Protein AF-0000000070185290 (afdb_homodimer)

Structure (mmCIF, N/CA/C/O backbone):
data_AF-0000000070185290-model_v1
#
loop_
_entity.id
_entity.type
_entity.pdbx_description
1 polymer 'Uncharacterized protein'
#
loop_
_atom_site.group_PDB
_atom_site.id
_atom_site.type_symbol
_atom_site.label_atom_id
_atom_site.label_alt_id
_atom_site.label_comp_id
_atom_site.label_asym_id
_atom_site.label_entity_id
_atom_site.label_seq_id
_atom_site.pdbx_PDB_ins_code
_atom_site.Cartn_x
_atom_site.Cartn_y
_atom_site.Cartn_z
_atom_site.occupancy
_atom_site.B_iso_or_equiv
_atom_site.auth_seq_id
_atom_site.auth_comp_id
_atom_site.auth_asym_id
_atom_site.auth_atom_id
_atom_site.pdbx_PDB_model_num
ATOM 1 N N . MET A 1 1 ? -1.482 -24.156 -25.609 1 97.25 1 MET A N 1
ATOM 2 C CA . MET A 1 1 ? -1.312 -25.547 -25.188 1 97.25 1 MET A CA 1
ATOM 3 C C . MET A 1 1 ? -2.662 -26.234 -25 1 97.25 1 MET A C 1
ATOM 5 O O . MET A 1 1 ? -3.611 -25.609 -24.516 1 97.25 1 MET A O 1
ATOM 9 N N . ASP A 1 2 ? -2.738 -27.453 -25.422 1 97.94 2 ASP A N 1
ATOM 10 C CA . ASP A 1 2 ? -3.943 -28.219 -25.125 1 97.94 2 ASP A CA 1
ATOM 11 C C . ASP A 1 2 ? -3.832 -28.891 -23.75 1 97.94 2 ASP A C 1
ATOM 13 O O . ASP A 1 2 ? -2.826 -28.75 -23.062 1 97.94 2 ASP A O 1
ATOM 17 N N . ALA A 1 3 ? -4.859 -29.562 -23.344 1 98.5 3 ALA A N 1
ATOM 18 C CA . ALA A 1 3 ? -4.945 -30.156 -22 1 98.5 3 ALA A CA 1
ATOM 19 C C . ALA A 1 3 ? -3.801 -31.125 -21.75 1 98.5 3 ALA A C 1
ATOM 21 O O . ALA A 1 3 ? -3.229 -31.156 -20.656 1 98.5 3 ALA A O 1
ATOM 22 N N . ASP A 1 4 ? -3.486 -31.938 -22.75 1 98.5 4 ASP A N 1
ATOM 23 C CA . ASP A 1 4 ? -2.412 -32.906 -22.609 1 98.5 4 ASP A CA 1
ATOM 24 C C . ASP A 1 4 ? -1.061 -32.219 -22.438 1 98.5 4 ASP A C 1
ATOM 26 O O . ASP A 1 4 ? -0.227 -32.656 -21.641 1 98.5 4 ASP A O 1
ATOM 30 N N . GLU A 1 5 ? -0.801 -31.188 -23.172 1 98.62 5 GLU A N 1
ATOM 31 C CA . GLU A 1 5 ? 0.438 -30.422 -23.062 1 98.62 5 GLU A CA 1
ATOM 32 C C . GLU A 1 5 ? 0.56 -29.766 -21.688 1 98.62 5 GLU A C 1
ATOM 34 O O . GLU A 1 5 ? 1.642 -29.75 -21.094 1 98.62 5 GLU A O 1
ATOM 39 N N . ILE A 1 6 ? -0.546 -29.188 -21.156 1 98.81 6 ILE A N 1
ATOM 40 C CA . ILE A 1 6 ? -0.556 -28.578 -19.828 1 98.81 6 ILE A CA 1
ATOM 41 C C . ILE A 1 6 ? -0.168 -29.625 -18.781 1 98.81 6 ILE A C 1
ATOM 43 O O . ILE A 1 6 ? 0.665 -29.375 -17.922 1 98.81 6 ILE A O 1
ATOM 47 N N . ARG A 1 7 ? -0.753 -30.812 -18.938 1 98.62 7 ARG A N 1
ATOM 48 C CA . ARG A 1 7 ? -0.446 -31.875 -17.984 1 98.62 7 ARG A CA 1
ATOM 49 C C . ARG A 1 7 ? 1.024 -32.281 -18.062 1 98.62 7 ARG A C 1
ATOM 51 O O . ARG A 1 7 ? 1.677 -32.469 -17.047 1 98.62 7 ARG A O 1
ATOM 58 N N . ASP A 1 8 ? 1.506 -32.406 -19.297 1 98.62 8 ASP A N 1
ATOM 59 C CA . ASP A 1 8 ? 2.889 -32.812 -19.5 1 98.62 8 ASP A CA 1
ATOM 60 C C . ASP A 1 8 ? 3.863 -31.812 -18.891 1 98.62 8 ASP A C 1
ATOM 62 O O . ASP A 1 8 ? 4.773 -32.188 -18.141 1 98.62 8 ASP A O 1
ATOM 66 N N . TRP A 1 9 ? 3.709 -30.562 -19.156 1 98.38 9 TRP A N 1
ATOM 67 C CA . TRP A 1 9 ? 4.609 -29.531 -18.672 1 98.38 9 TRP A CA 1
ATOM 68 C C . TRP A 1 9 ? 4.465 -29.344 -17.172 1 98.38 9 TRP A C 1
ATOM 70 O O . TRP A 1 9 ? 5.453 -29.094 -16.469 1 98.38 9 TRP A O 1
ATOM 80 N N . ARG A 1 10 ? 3.236 -29.406 -16.656 1 98.38 10 ARG A N 1
ATOM 81 C CA . ARG A 1 10 ? 3.033 -29.375 -15.219 1 98.38 10 ARG A CA 1
ATOM 82 C C . ARG A 1 10 ? 3.758 -30.531 -14.531 1 98.38 10 ARG A C 1
ATOM 84 O O . ARG A 1 10 ? 4.379 -30.344 -13.484 1 98.38 10 ARG A O 1
ATOM 91 N N . ASP A 1 11 ? 3.66 -31.734 -15.125 1 98.19 11 ASP A N 1
ATOM 92 C CA . ASP A 1 11 ? 4.355 -32.906 -14.57 1 98.19 11 ASP A CA 1
ATOM 93 C C . ASP A 1 11 ? 5.863 -32.656 -14.555 1 98.19 11 ASP A C 1
ATOM 95 O O . ASP A 1 11 ? 6.543 -33.062 -13.602 1 98.19 11 ASP A O 1
ATOM 99 N N . ARG A 1 12 ? 6.379 -32.094 -15.578 1 96.94 12 ARG A N 1
ATOM 100 C CA . ARG A 1 12 ? 7.801 -31.781 -15.641 1 96.94 12 ARG A CA 1
ATOM 101 C C . ARG A 1 12 ? 8.18 -30.766 -14.578 1 96.94 12 ARG A C 1
ATOM 103 O O . ARG A 1 12 ? 9.266 -30.828 -14 1 96.94 12 ARG A O 1
ATOM 110 N N . TYR A 1 13 ? 7.363 -29.797 -14.344 1 97.19 13 TYR A N 1
ATOM 111 C CA . TYR A 1 13 ? 7.57 -28.844 -13.258 1 97.19 13 TYR A CA 1
ATOM 112 C C . TYR A 1 13 ? 7.664 -29.578 -11.922 1 97.19 13 TYR A C 1
ATOM 114 O O . TYR A 1 13 ? 8.57 -29.312 -11.125 1 97.19 13 TYR A O 1
ATOM 122 N N . ASP A 1 14 ? 6.684 -30.422 -11.656 1 96.25 14 ASP A N 1
ATOM 123 C CA . ASP A 1 14 ? 6.57 -31.094 -10.367 1 96.25 14 ASP A CA 1
ATOM 124 C C . ASP A 1 14 ? 7.75 -32.031 -10.133 1 96.25 14 ASP A C 1
ATOM 126 O O . ASP A 1 14 ? 8.102 -32.312 -8.984 1 96.25 14 ASP A O 1
ATOM 130 N N . GLU A 1 15 ? 8.352 -32.531 -11.188 1 95.12 15 GLU A N 1
ATOM 131 C CA . GLU A 1 15 ? 9.508 -33.438 -11.102 1 95.12 15 GLU A CA 1
ATOM 132 C C . GLU A 1 15 ? 10.703 -32.719 -10.461 1 95.12 15 GLU A C 1
ATOM 134 O O . GLU A 1 15 ? 11.5 -33.375 -9.773 1 95.12 15 GLU A O 1
ATOM 139 N N . VAL A 1 16 ? 10.867 -31.469 -10.68 1 93.5 16 VAL A N 1
ATOM 140 C CA . VAL A 1 16 ? 12.039 -30.766 -10.188 1 93.5 16 VAL A CA 1
ATOM 141 C C . VAL A 1 16 ? 11.648 -29.844 -9.031 1 93.5 16 VAL A C 1
ATOM 143 O O . VAL A 1 16 ? 12.477 -29.094 -8.516 1 93.5 16 VAL A O 1
ATOM 146 N N . TYR A 1 17 ? 10.367 -29.812 -8.672 1 95.56 17 TYR A N 1
ATOM 147 C CA . TYR A 1 17 ? 9.828 -28.984 -7.602 1 95.56 17 TYR A CA 1
ATOM 148 C C . TYR A 1 17 ? 10.289 -29.484 -6.238 1 95.56 17 TYR A C 1
ATOM 150 O O . TYR A 1 17 ? 9.867 -30.547 -5.781 1 95.56 17 TYR A O 1
ATOM 158 N N . ASP A 1 18 ? 11.117 -28.688 -5.543 1 94.19 18 ASP A N 1
ATOM 159 C CA . ASP A 1 18 ? 11.711 -29.031 -4.254 1 94.19 18 ASP A CA 1
ATOM 160 C C . ASP A 1 18 ? 10.633 -29.453 -3.254 1 94.19 18 ASP A C 1
ATOM 162 O O . ASP A 1 18 ? 9.617 -28.766 -3.105 1 94.19 18 ASP A O 1
ATOM 166 N N . ASP A 1 19 ? 10.852 -30.547 -2.531 1 95.75 19 ASP A N 1
ATOM 167 C CA . ASP A 1 19 ? 9.859 -31.125 -1.628 1 95.75 19 ASP A CA 1
ATOM 168 C C . ASP A 1 19 ? 9.492 -30.141 -0.515 1 95.75 19 ASP A C 1
ATOM 170 O O . ASP A 1 19 ? 8.328 -30.062 -0.111 1 95.75 19 ASP A O 1
ATOM 174 N N . GLU A 1 20 ? 10.484 -29.469 -0.002 1 96.44 20 GLU A N 1
ATOM 175 C CA . GLU A 1 20 ? 10.227 -28.516 1.079 1 96.44 20 GLU A CA 1
ATOM 176 C C . GLU A 1 20 ? 9.367 -27.344 0.6 1 96.44 20 GLU A C 1
ATOM 178 O O . GLU A 1 20 ? 8.492 -26.875 1.328 1 96.44 20 GLU A O 1
ATOM 183 N N . LEU A 1 21 ? 9.625 -26.906 -0.593 1 97.5 21 LEU A N 1
ATOM 184 C CA . LEU A 1 21 ? 8.852 -25.797 -1.163 1 97.5 21 LEU A CA 1
ATOM 185 C C . LEU A 1 21 ? 7.418 -26.234 -1.443 1 97.5 21 LEU A C 1
ATOM 187 O O . LEU A 1 21 ? 6.48 -25.469 -1.224 1 97.5 21 LEU A O 1
ATOM 191 N N . GLN A 1 22 ? 7.254 -27.438 -1.933 1 97.44 22 GLN A N 1
ATOM 192 C CA . GLN A 1 22 ? 5.918 -27.984 -2.162 1 97.44 22 GLN A CA 1
ATOM 193 C C . GLN A 1 22 ? 5.125 -28.062 -0.861 1 97.44 22 GLN A C 1
ATOM 195 O O . GLN A 1 22 ? 3.928 -27.781 -0.835 1 97.44 22 GLN A O 1
ATOM 200 N N . ALA A 1 23 ? 5.82 -28.484 0.178 1 98.19 23 ALA A N 1
ATOM 201 C CA . ALA A 1 23 ? 5.176 -28.578 1.485 1 98.19 23 ALA A CA 1
ATOM 202 C C . ALA A 1 23 ? 4.727 -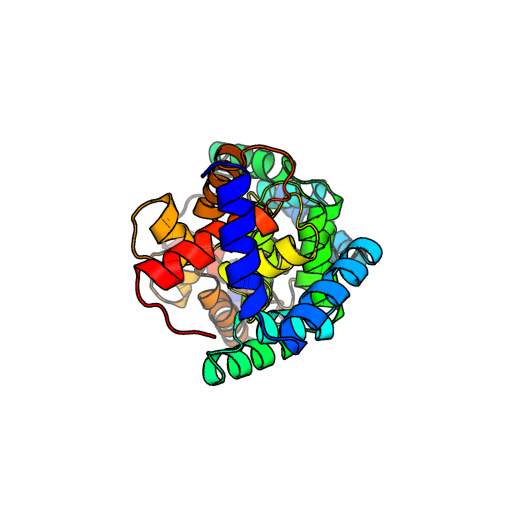27.219 1.985 1 98.19 23 ALA A C 1
ATOM 204 O O . ALA A 1 23 ? 3.654 -27.078 2.578 1 98.19 23 ALA A O 1
ATOM 205 N N . ILE A 1 24 ? 5.574 -26.188 1.783 1 98.62 24 ILE A N 1
ATOM 206 C CA . ILE A 1 24 ? 5.223 -24.828 2.168 1 98.62 24 ILE A CA 1
ATOM 207 C C . ILE A 1 24 ? 3.969 -24.391 1.414 1 98.62 24 ILE A C 1
ATOM 209 O O . ILE A 1 24 ? 3.025 -23.875 2.016 1 98.62 24 ILE A O 1
ATOM 213 N N . GLU A 1 25 ? 3.945 -24.562 0.115 1 98.5 25 GLU A N 1
ATOM 214 C CA . GLU A 1 25 ? 2.809 -24.172 -0.713 1 98.5 25 GLU A CA 1
ATOM 215 C C . GLU A 1 25 ? 1.524 -24.844 -0.237 1 98.5 25 GLU A C 1
ATOM 217 O O . GLU A 1 25 ? 0.49 -24.188 -0.093 1 98.5 25 GLU A O 1
ATOM 222 N N . ALA A 1 26 ? 1.593 -26.188 0.003 1 98.12 26 ALA A N 1
ATOM 223 C CA . ALA A 1 26 ? 0.416 -26.938 0.421 1 98.12 26 ALA A CA 1
ATOM 224 C C . ALA A 1 26 ? -0.088 -26.469 1.78 1 98.12 26 ALA A C 1
ATOM 226 O O . ALA A 1 26 ? -1.289 -26.25 1.965 1 98.12 26 ALA A O 1
ATOM 227 N N . ARG A 1 27 ? 0.79 -26.297 2.701 1 98.69 27 ARG A N 1
ATOM 228 C CA . ARG A 1 27 ? 0.426 -25.875 4.051 1 98.69 27 ARG A CA 1
ATOM 229 C C . ARG A 1 27 ? -0.191 -24.484 4.047 1 98.69 27 ARG A C 1
ATOM 231 O O . ARG A 1 27 ? -1.224 -24.266 4.68 1 98.69 27 ARG A O 1
ATOM 238 N N . LEU A 1 28 ? 0.427 -23.578 3.344 1 98.75 28 LEU A N 1
ATOM 239 C CA . LEU A 1 28 ? -0.038 -22.188 3.357 1 98.75 28 LEU A CA 1
ATOM 240 C C . LEU A 1 28 ? -1.362 -22.047 2.613 1 98.75 28 LEU A C 1
ATOM 242 O O . LEU A 1 28 ? -2.205 -21.234 2.98 1 98.75 28 LEU A O 1
ATOM 246 N N . HIS A 1 29 ? -1.539 -22.859 1.582 1 98.62 29 HIS A N 1
ATOM 247 C CA . HIS A 1 29 ? -2.848 -22.844 0.936 1 98.62 29 HIS A CA 1
ATOM 248 C C . HIS A 1 29 ? -3.951 -23.219 1.921 1 98.62 29 HIS A C 1
ATOM 250 O O . HIS A 1 29 ? -4.977 -22.531 1.991 1 98.62 29 HIS A O 1
ATOM 256 N N . GLU A 1 30 ? -3.73 -24.297 2.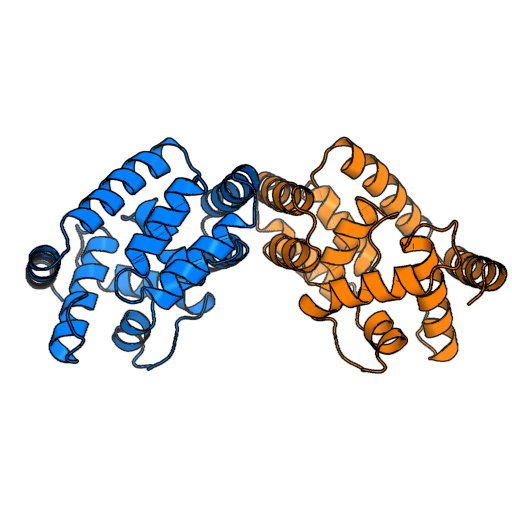629 1 98.56 30 GLU A N 1
ATOM 257 C CA . GLU A 1 30 ? -4.715 -24.734 3.611 1 98.56 30 GLU A CA 1
ATOM 258 C C . GLU A 1 30 ? -4.934 -23.688 4.691 1 98.56 30 GLU A C 1
ATOM 260 O O . GLU A 1 30 ? -6.074 -23.344 5.012 1 98.56 30 GLU A O 1
ATOM 265 N N . ASP A 1 31 ? -3.863 -23.141 5.262 1 98.62 31 ASP A N 1
ATOM 266 C CA . ASP A 1 31 ? -3.93 -22.172 6.352 1 98.62 31 ASP A CA 1
ATOM 267 C C . ASP A 1 31 ? -4.652 -20.906 5.914 1 98.62 31 ASP A C 1
ATOM 269 O O . ASP A 1 31 ? -5.531 -20.406 6.621 1 98.62 31 ASP A O 1
ATOM 273 N N . LEU A 1 32 ? -4.285 -20.375 4.77 1 98.62 32 LEU A N 1
ATOM 274 C CA . LEU A 1 32 ? -4.789 -19.078 4.332 1 98.62 32 LEU A CA 1
ATOM 275 C C . LEU A 1 32 ? -6.27 -19.172 3.973 1 98.62 32 LEU A C 1
ATOM 277 O O . LEU A 1 32 ? -7.023 -18.219 4.191 1 98.62 32 LEU A O 1
ATOM 281 N N . THR A 1 33 ? -6.613 -20.281 3.355 1 96.75 33 THR A N 1
ATOM 282 C CA . THR A 1 33 ? -8.016 -20.469 3.021 1 96.75 33 THR A CA 1
ATOM 283 C C . THR A 1 33 ? -8.875 -20.5 4.285 1 96.75 33 THR A C 1
ATOM 285 O O . THR A 1 33 ? -10 -20 4.293 1 96.75 33 THR A O 1
ATOM 288 N N . ASP A 1 34 ? -8.344 -21.031 5.309 1 97.69 34 ASP A N 1
ATOM 289 C CA . ASP A 1 34 ? -9.055 -21.141 6.574 1 97.69 34 ASP A CA 1
ATOM 290 C C . ASP A 1 34 ? -9.016 -19.828 7.344 1 97.69 34 ASP A C 1
ATOM 292 O O . ASP A 1 34 ? -10.039 -19.375 7.875 1 97.69 34 ASP A O 1
ATOM 296 N N . GLN A 1 35 ? -7.855 -19.172 7.445 1 98.06 35 GLN A N 1
ATOM 297 C CA . GLN A 1 35 ? -7.613 -18 8.297 1 98.06 35 GLN A CA 1
ATOM 298 C C . GLN A 1 35 ? -8.18 -16.734 7.668 1 98.06 35 GLN A C 1
ATOM 300 O O . GLN A 1 35 ? -8.586 -15.812 8.375 1 98.06 35 GLN A O 1
ATOM 305 N N . GLN A 1 36 ? -8.047 -16.656 6.359 1 98.19 36 GLN A N 1
ATOM 306 C CA . GLN A 1 36 ? -8.453 -15.492 5.566 1 98.19 36 GLN A CA 1
ATOM 307 C C . GLN A 1 36 ? -7.555 -14.289 5.848 1 98.19 36 GLN A C 1
ATOM 309 O O . GLN A 1 36 ? -8.008 -13.148 5.793 1 98.19 36 GLN A O 1
ATOM 314 N N . TYR A 1 37 ? -6.414 -14.516 6.289 1 98.81 37 TYR A N 1
ATOM 315 C CA . TYR A 1 37 ? -5.273 -13.617 6.418 1 98.81 37 TYR A CA 1
ATOM 316 C C . TYR A 1 37 ? -3.967 -14.406 6.465 1 98.81 37 TYR A C 1
ATOM 318 O O . TYR A 1 37 ? -3.977 -15.641 6.512 1 98.81 37 TYR A O 1
ATOM 326 N N . ILE A 1 38 ? -2.844 -13.719 6.395 1 98.94 38 ILE A N 1
ATOM 327 C CA . ILE A 1 38 ? -1.546 -14.367 6.531 1 98.94 38 ILE A CA 1
ATOM 328 C C . ILE A 1 38 ? -0.816 -13.812 7.754 1 98.94 38 ILE A C 1
ATOM 330 O O . ILE A 1 38 ? -0.873 -12.609 8.023 1 98.94 38 ILE A O 1
ATOM 334 N N . THR A 1 39 ? -0.138 -14.625 8.523 1 98.94 39 THR A N 1
ATOM 335 C CA . THR A 1 39 ? 0.672 -14.172 9.648 1 98.94 39 THR A CA 1
ATOM 336 C C . THR A 1 39 ? 2.072 -13.781 9.188 1 98.94 39 THR A C 1
ATOM 338 O O . THR A 1 39 ? 2.482 -14.117 8.07 1 98.94 39 THR A O 1
ATOM 341 N N . ARG A 1 40 ? 2.748 -13.109 10.039 1 98.88 40 ARG A N 1
ATOM 342 C CA . ARG A 1 40 ? 4.105 -12.68 9.711 1 98.88 40 ARG A CA 1
ATOM 343 C C . ARG A 1 40 ? 5.016 -13.875 9.477 1 98.88 40 ARG A C 1
ATOM 345 O O . ARG A 1 40 ? 5.805 -13.883 8.523 1 98.88 40 ARG A O 1
ATOM 352 N N . ASP A 1 41 ? 4.941 -14.945 10.312 1 98.88 41 ASP A N 1
ATOM 353 C CA . ASP A 1 41 ? 5.746 -16.156 10.141 1 98.88 41 ASP A CA 1
ATOM 354 C C . ASP A 1 41 ? 5.43 -16.844 8.82 1 98.88 41 ASP A C 1
ATOM 356 O O . ASP A 1 41 ? 6.336 -17.312 8.125 1 98.88 41 ASP A O 1
ATOM 360 N N . GLN A 1 42 ? 4.184 -16.938 8.539 1 98.94 42 GLN A N 1
ATOM 361 C CA . GLN A 1 42 ? 3.76 -17.531 7.277 1 98.94 42 GLN A CA 1
ATOM 362 C C . GLN A 1 42 ? 4.262 -16.719 6.09 1 98.94 42 GLN A C 1
ATOM 364 O O . GLN A 1 42 ? 4.641 -17.281 5.062 1 98.94 42 GLN A O 1
ATOM 369 N N . LEU A 1 43 ? 4.215 -15.391 6.211 1 98.94 43 LEU A N 1
ATOM 370 C CA . LEU A 1 43 ? 4.719 -14.508 5.16 1 98.94 43 LEU A CA 1
ATOM 371 C C . LEU A 1 43 ? 6.211 -14.727 4.941 1 98.94 43 LEU A C 1
ATOM 373 O O . LEU A 1 43 ? 6.691 -14.672 3.805 1 98.94 43 LEU A O 1
ATOM 377 N N . GLU A 1 44 ? 6.965 -14.906 5.992 1 98.94 44 GLU A N 1
ATOM 378 C CA . GLU A 1 44 ? 8.383 -15.242 5.859 1 98.94 44 GLU A CA 1
ATOM 379 C C . GLU A 1 44 ? 8.57 -16.516 5.051 1 98.94 44 GLU A C 1
ATOM 381 O O . GLU A 1 44 ? 9.508 -16.625 4.254 1 98.94 44 GLU A O 1
ATOM 386 N N . ASP A 1 45 ? 7.691 -17.5 5.277 1 98.88 45 ASP A N 1
ATOM 387 C CA . ASP A 1 45 ? 7.742 -18.734 4.492 1 98.88 45 ASP A CA 1
ATOM 388 C C . ASP A 1 45 ? 7.488 -18.453 3.014 1 98.88 45 ASP A C 1
ATOM 390 O O . ASP A 1 45 ? 8.086 -19.094 2.146 1 98.88 45 ASP A O 1
ATOM 394 N N . VAL A 1 46 ? 6.559 -17.531 2.719 1 98.94 46 VAL A N 1
ATOM 395 C CA . VAL A 1 46 ? 6.305 -17.141 1.339 1 98.94 46 VAL A CA 1
ATOM 396 C C . VAL A 1 46 ? 7.582 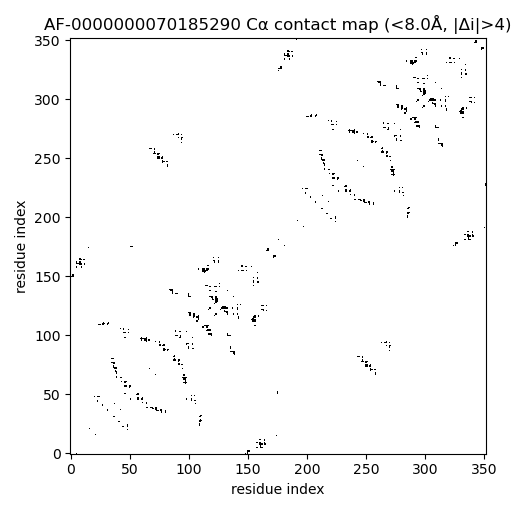-16.562 0.723 1 98.94 46 VAL A C 1
ATOM 398 O O . VAL A 1 46 ? 7.934 -16.891 -0.412 1 98.94 46 VAL A O 1
ATOM 401 N N . VAL A 1 47 ? 8.242 -15.664 1.466 1 98.94 47 VAL A N 1
ATOM 402 C CA . VAL A 1 47 ? 9.469 -15.039 0.983 1 98.94 47 VAL A CA 1
ATOM 403 C C . VAL A 1 47 ? 10.531 -16.109 0.753 1 98.94 47 VAL A C 1
ATOM 405 O O . VAL A 1 47 ? 11.227 -16.094 -0.268 1 98.94 47 VAL A O 1
ATOM 408 N N . ARG A 1 48 ? 10.656 -17.094 1.671 1 98.38 48 ARG A N 1
ATOM 409 C CA . ARG A 1 48 ? 11.602 -18.188 1.514 1 98.38 48 ARG A CA 1
ATOM 410 C C . ARG A 1 48 ? 11.281 -19.016 0.268 1 98.38 48 ARG A C 1
ATOM 412 O O . ARG A 1 48 ? 12.188 -19.391 -0.48 1 98.38 48 ARG A O 1
ATOM 419 N N . TRP A 1 49 ? 10.062 -19.266 0.1 1 98.5 49 TRP A N 1
ATOM 420 C CA . TRP A 1 49 ? 9.594 -20.047 -1.048 1 98.5 49 TRP A CA 1
ATOM 421 C C . TRP A 1 49 ? 9.93 -19.328 -2.354 1 98.5 49 TRP A C 1
ATOM 423 O O . TRP A 1 49 ? 10.531 -19.922 -3.254 1 98.5 49 TRP A O 1
ATOM 433 N N . LYS A 1 50 ? 9.609 -17.984 -2.469 1 98.19 50 LYS A N 1
ATOM 434 C CA . LYS A 1 50 ? 9.719 -17.234 -3.719 1 98.19 50 LYS A CA 1
ATOM 435 C C . LYS A 1 50 ? 11.18 -16.922 -4.043 1 98.19 50 LYS A C 1
ATOM 437 O O . LYS A 1 50 ? 11.57 -16.906 -5.211 1 98.19 50 LYS A O 1
ATOM 442 N N . LEU A 1 51 ? 11.945 -16.719 -2.967 1 97.31 51 LEU A N 1
ATOM 443 C CA . LEU A 1 51 ? 13.312 -16.25 -3.172 1 97.31 51 LEU A CA 1
ATOM 444 C C . LEU A 1 51 ? 14.32 -17.344 -2.793 1 97.31 51 LEU A C 1
ATOM 446 O O . LEU A 1 51 ? 15.414 -17.031 -2.324 1 97.31 51 LEU A O 1
ATOM 450 N N . ASN A 1 52 ? 13.938 -18.547 -2.896 1 95.19 52 ASN A N 1
ATOM 451 C CA . ASN A 1 52 ? 14.75 -19.703 -2.527 1 95.19 52 ASN A CA 1
ATOM 452 C C . ASN A 1 52 ? 16.125 -19.656 -3.197 1 95.19 52 ASN A C 1
ATOM 454 O O . ASN A 1 52 ? 17.141 -19.984 -2.57 1 95.19 52 ASN A O 1
ATOM 458 N N . GLY A 1 53 ? 16.219 -19.266 -4.453 1 93.12 53 GLY A N 1
ATOM 459 C CA . GLY A 1 53 ? 17.469 -19.25 -5.211 1 93.12 53 GLY A CA 1
ATOM 460 C C . GLY A 1 53 ? 18.25 -17.969 -5.039 1 93.12 53 GLY A C 1
ATOM 461 O O . GLY A 1 53 ? 19.281 -17.766 -5.707 1 93.12 53 GLY A O 1
ATOM 462 N N . MET A 1 54 ? 17.75 -17.016 -4.25 1 94.81 54 MET A N 1
ATOM 463 C CA . MET A 1 54 ? 18.391 -15.727 -4.023 1 94.81 54 MET A CA 1
ATOM 464 C C . MET A 1 54 ? 18.562 -15.453 -2.533 1 94.81 54 MET A C 1
ATOM 466 O O . MET A 1 54 ? 17.938 -14.523 -1.994 1 94.81 54 MET A O 1
ATOM 470 N N . PRO A 1 55 ? 19.516 -16.188 -1.906 1 96.19 55 PRO A N 1
ATOM 471 C CA . PRO A 1 55 ? 19.609 -16.141 -0.445 1 96.19 55 PRO A CA 1
ATOM 472 C C . PRO A 1 55 ? 19.859 -14.742 0.096 1 96.19 55 PRO A C 1
ATOM 474 O O . PRO A 1 55 ? 19.359 -14.391 1.165 1 96.19 55 PRO A O 1
ATOM 477 N N . GLY A 1 56 ? 20.719 -13.945 -0.578 1 97.94 56 GLY A N 1
ATOM 478 C CA . GLY A 1 56 ? 20.953 -12.586 -0.121 1 97.94 56 GLY A CA 1
ATOM 479 C C . GLY A 1 56 ? 19.703 -11.742 -0.083 1 97.94 56 GLY A C 1
ATOM 480 O O . GLY A 1 56 ? 19.391 -11.109 0.932 1 97.94 56 GLY A O 1
ATOM 481 N N . ARG A 1 57 ? 18.953 -11.781 -1.152 1 97.75 57 ARG A N 1
ATOM 482 C CA . ARG A 1 57 ? 17.703 -11.039 -1.238 1 97.75 57 ARG A CA 1
ATOM 483 C C . ARG A 1 57 ? 16.672 -11.602 -0.273 1 97.75 57 ARG A C 1
ATOM 485 O O . ARG A 1 57 ? 15.883 -10.852 0.311 1 97.75 57 ARG A O 1
ATOM 492 N N . ARG A 1 58 ? 16.641 -12.875 -0.163 1 98.38 58 ARG A N 1
ATOM 493 C CA . ARG A 1 58 ? 15.719 -13.547 0.739 1 98.38 58 ARG A CA 1
ATOM 494 C C . ARG A 1 58 ? 15.898 -13.062 2.174 1 98.38 58 ARG A C 1
ATOM 496 O O . ARG A 1 58 ? 14.93 -12.68 2.83 1 98.38 58 ARG A O 1
ATOM 503 N N . GLU A 1 59 ? 17.141 -13.047 2.611 1 98.62 59 GLU A N 1
ATOM 504 C CA . GLU A 1 59 ? 17.438 -12.625 3.979 1 98.62 59 GLU A CA 1
ATOM 505 C C . GLU A 1 59 ? 17.047 -11.164 4.203 1 98.62 59 GLU A C 1
ATOM 507 O O . GLU A 1 59 ? 16.469 -10.82 5.23 1 98.62 59 GLU A O 1
ATOM 512 N N . ARG A 1 60 ? 17.391 -10.375 3.264 1 98.81 60 ARG A N 1
ATOM 513 C CA . ARG A 1 60 ? 17.062 -8.961 3.357 1 98.81 60 ARG A CA 1
ATOM 514 C C . ARG A 1 60 ? 15.562 -8.742 3.434 1 98.81 60 ARG A C 1
ATOM 516 O O . ARG A 1 60 ? 15.078 -7.969 4.262 1 98.81 60 ARG A O 1
ATOM 523 N N . ASN A 1 61 ? 14.82 -9.422 2.576 1 98.88 61 ASN A N 1
ATOM 524 C CA . ASN A 1 61 ? 13.367 -9.266 2.545 1 98.88 61 ASN A CA 1
ATOM 525 C C . ASN A 1 61 ? 12.727 -9.781 3.826 1 98.88 61 ASN A C 1
ATOM 527 O O . ASN A 1 61 ? 11.766 -9.188 4.328 1 98.88 61 ASN A O 1
ATOM 531 N N . ILE A 1 62 ? 13.219 -10.883 4.324 1 98.88 62 ILE A N 1
ATOM 532 C CA . ILE A 1 62 ? 12.703 -11.43 5.578 1 98.88 62 ILE A CA 1
ATOM 533 C C . ILE A 1 62 ? 12.938 -10.43 6.707 1 98.88 62 ILE A C 1
ATOM 535 O O . ILE A 1 62 ? 12.047 -10.18 7.523 1 98.88 62 ILE A O 1
ATOM 539 N N . LYS A 1 63 ? 14.117 -9.836 6.746 1 98.81 63 LYS A N 1
ATOM 540 C CA . LYS A 1 63 ? 14.422 -8.836 7.762 1 98.81 63 LYS A CA 1
ATOM 541 C C . LYS A 1 63 ? 13.469 -7.648 7.664 1 98.81 63 LYS A C 1
ATOM 543 O O . LYS A 1 63 ? 13.062 -7.082 8.68 1 98.81 63 LYS A O 1
ATOM 548 N N . GLN A 1 64 ? 13.156 -7.262 6.477 1 98.81 64 GLN A N 1
ATOM 549 C CA . GLN A 1 64 ? 12.211 -6.164 6.273 1 98.81 64 GLN A CA 1
ATOM 550 C C . GLN A 1 64 ? 10.82 -6.527 6.785 1 98.81 64 GLN A C 1
ATOM 552 O O . GLN A 1 64 ? 10.164 -5.715 7.434 1 98.81 64 GLN A O 1
ATOM 557 N N . VAL A 1 65 ? 10.352 -7.738 6.484 1 98.88 65 VAL A N 1
ATOM 558 C CA . VAL A 1 65 ? 9.062 -8.203 6.977 1 98.88 65 VAL A CA 1
ATOM 559 C C . VAL A 1 65 ? 9.031 -8.141 8.5 1 98.88 65 VAL A C 1
ATOM 561 O O . VAL A 1 65 ? 8.008 -7.789 9.094 1 98.88 65 VAL A O 1
ATOM 564 N N . GLN A 1 66 ? 10.141 -8.406 9.078 1 98.75 66 GLN A N 1
ATOM 565 C CA . GLN A 1 66 ? 10.234 -8.516 10.531 1 98.75 66 GLN A CA 1
ATOM 566 C C . GLN A 1 66 ? 10.188 -7.137 11.188 1 98.75 66 GLN A C 1
ATOM 568 O O . GLN A 1 66 ? 10.031 -7.031 12.406 1 98.75 66 GLN A O 1
ATOM 573 N N . THR A 1 67 ? 10.258 -6.07 10.453 1 98.62 67 THR A N 1
ATOM 574 C CA . THR A 1 67 ? 10.266 -4.723 11.016 1 98.62 67 THR A CA 1
ATOM 575 C C . THR A 1 67 ? 8.852 -4.301 11.422 1 98.62 67 THR A C 1
ATOM 577 O O . THR A 1 67 ? 8.672 -3.295 12.109 1 98.62 67 THR A O 1
ATOM 580 N N . VAL A 1 68 ? 7.793 -5.031 11.039 1 98.81 68 VAL A N 1
ATOM 581 C CA . VAL A 1 68 ? 6.422 -4.668 11.383 1 98.81 68 VAL A CA 1
ATOM 582 C C . VAL A 1 68 ? 5.805 -5.75 12.266 1 98.81 68 VAL A C 1
ATOM 584 O O . VAL A 1 68 ? 6.211 -6.91 12.211 1 98.81 68 VAL A O 1
ATOM 587 N N . PRO A 1 69 ? 4.879 -5.367 13.133 1 98.81 69 PRO A N 1
ATOM 588 C CA . PRO A 1 69 ? 4.25 -6.371 13.992 1 98.81 69 PRO A CA 1
ATOM 589 C C . PRO A 1 69 ? 3.379 -7.352 13.211 1 98.81 69 PRO A C 1
ATOM 591 O O . PRO A 1 69 ? 2.928 -7.039 12.109 1 98.81 69 PRO A O 1
ATOM 594 N N . ASP A 1 70 ? 3.152 -8.539 13.781 1 98.94 70 ASP A N 1
ATOM 595 C CA . ASP A 1 70 ? 2.299 -9.555 13.18 1 98.94 70 ASP A CA 1
ATOM 596 C C . ASP A 1 70 ? 0.922 -8.992 12.836 1 98.94 70 ASP A C 1
ATOM 598 O O . ASP A 1 70 ? 0.36 -9.305 11.781 1 98.94 70 ASP A O 1
ATOM 602 N N . GLU A 1 71 ? 0.397 -8.156 13.727 1 98.94 71 GLU A N 1
ATOM 603 C CA . GLU A 1 71 ? -0.94 -7.602 13.539 1 98.94 71 GLU A CA 1
ATOM 604 C C . GLU A 1 71 ? -1.006 -6.734 12.281 1 98.94 71 GLU A C 1
ATOM 606 O O . GLU A 1 71 ? -2.023 -6.719 11.586 1 98.94 71 GLU A O 1
ATOM 611 N N . PHE A 1 72 ? 0.065 -6.012 11.984 1 98.94 72 PHE A N 1
ATOM 612 C CA . PHE A 1 72 ? 0.135 -5.215 10.766 1 98.94 72 PHE A CA 1
ATOM 613 C C . PHE A 1 72 ? -0.009 -6.094 9.531 1 98.94 72 PHE A C 1
ATOM 615 O O . PHE A 1 72 ? -0.794 -5.789 8.633 1 98.94 72 PHE A O 1
ATOM 622 N N . VAL A 1 73 ? 0.711 -7.223 9.492 1 99 73 VAL A N 1
ATOM 623 C CA . VAL A 1 73 ? 0.702 -8.148 8.367 1 99 73 VAL A CA 1
ATOM 624 C C . VAL A 1 73 ? -0.693 -8.75 8.203 1 99 73 VAL A C 1
ATOM 626 O O . VAL A 1 73 ? -1.216 -8.828 7.086 1 99 73 VAL A O 1
ATOM 629 N N . ARG A 1 74 ? -1.297 -9.094 9.305 1 98.94 74 ARG A N 1
ATOM 630 C CA . ARG A 1 74 ? -2.623 -9.703 9.273 1 98.94 74 ARG A CA 1
ATOM 631 C C . ARG A 1 74 ? -3.66 -8.727 8.727 1 98.94 74 ARG A C 1
ATOM 633 O O . ARG A 1 74 ? -4.461 -9.086 7.863 1 98.94 74 ARG A O 1
ATOM 640 N N . LEU A 1 75 ? -3.627 -7.496 9.188 1 98.94 75 LEU A N 1
ATOM 641 C CA . LEU A 1 75 ? -4.602 -6.496 8.773 1 98.94 75 LEU A CA 1
ATOM 642 C C . LEU A 1 75 ? -4.469 -6.188 7.285 1 98.94 75 LEU A C 1
ATOM 644 O O . LEU A 1 75 ? -5.465 -6.141 6.566 1 98.94 75 LEU A O 1
ATOM 648 N N . VAL A 1 76 ? -3.275 -6.039 6.797 1 98.94 76 VAL A N 1
ATOM 649 C CA . VAL A 1 76 ? -3.043 -5.695 5.398 1 98.94 76 VAL A CA 1
ATOM 650 C C . VAL A 1 76 ? -3.486 -6.848 4.5 1 98.94 76 VAL A C 1
ATOM 652 O O . VAL A 1 76 ? -4.152 -6.633 3.484 1 98.94 76 VAL A O 1
ATOM 655 N N . SER A 1 77 ? -3.104 -8.047 4.863 1 98.94 77 SER A N 1
ATOM 656 C CA . SER A 1 77 ? -3.463 -9.188 4.031 1 98.94 77 SER A CA 1
ATOM 657 C C . SER A 1 77 ? -4.969 -9.438 4.055 1 98.94 77 SER A C 1
ATOM 659 O O . SER A 1 77 ? -5.559 -9.797 3.033 1 98.94 77 SER A O 1
ATOM 661 N N . GLU A 1 78 ? -5.555 -9.297 5.211 1 98.88 78 GLU A N 1
ATOM 662 C CA . GLU A 1 78 ? -7.008 -9.43 5.305 1 98.88 78 GLU A CA 1
ATOM 663 C C . GLU A 1 78 ? -7.711 -8.438 4.387 1 98.88 78 GLU A C 1
ATOM 665 O O . GLU A 1 78 ? -8.688 -8.781 3.721 1 98.88 78 GLU A O 1
ATOM 670 N N . ALA A 1 79 ? -7.254 -7.219 4.383 1 98.94 79 ALA A N 1
ATOM 671 C CA . ALA A 1 79 ? -7.812 -6.207 3.488 1 98.94 79 ALA A CA 1
ATOM 672 C C . ALA A 1 79 ? -7.672 -6.625 2.027 1 98.94 79 ALA A C 1
ATOM 674 O O . ALA A 1 79 ? -8.625 -6.523 1.252 1 98.94 79 ALA A O 1
ATOM 675 N N . ALA A 1 80 ? -6.5 -7.098 1.679 1 98.94 80 ALA A N 1
ATOM 676 C CA . ALA A 1 80 ? -6.246 -7.496 0.297 1 98.94 80 ALA A CA 1
ATOM 677 C C . ALA A 1 80 ? -7.176 -8.633 -0.128 1 98.94 80 ALA A C 1
ATOM 679 O O . ALA A 1 80 ? -7.641 -8.664 -1.271 1 98.94 80 ALA A O 1
ATOM 680 N N . PHE A 1 81 ? -7.43 -9.586 0.794 1 98.81 81 PHE A N 1
ATOM 681 C CA . PHE A 1 81 ? -8.25 -10.75 0.48 1 98.81 81 PHE A CA 1
ATOM 682 C C . PHE A 1 81 ? -9.719 -10.367 0.372 1 98.81 81 PHE A C 1
ATOM 684 O O . PHE A 1 81 ? -10.523 -11.125 -0.174 1 98.81 81 PHE A O 1
ATOM 691 N N . LEU A 1 82 ? -10.094 -9.195 0.846 1 98.38 82 LEU A N 1
ATOM 692 C CA . LEU A 1 82 ? -11.484 -8.75 0.917 1 98.38 82 LEU A CA 1
ATOM 693 C C . LEU A 1 82 ? -11.969 -8.273 -0.447 1 98.38 82 LEU A C 1
ATOM 695 O O . LEU A 1 82 ? -13.18 -8.227 -0.698 1 98.38 82 LEU A O 1
ATOM 699 N N . VAL A 1 83 ? -11.062 -7.832 -1.294 1 98.56 83 VAL A N 1
ATOM 700 C CA . VAL A 1 83 ? -11.43 -7.23 -2.57 1 98.56 83 VAL A CA 1
ATOM 701 C C . VAL A 1 83 ? -11.07 -8.172 -3.713 1 98.56 83 VAL A C 1
ATOM 703 O O . VAL A 1 83 ? -10.258 -9.086 -3.541 1 98.56 83 VAL A O 1
ATOM 706 N N . ASP A 1 84 ? -11.695 -7.98 -4.844 1 97.56 84 ASP A N 1
ATOM 707 C CA . ASP A 1 84 ? -11.477 -8.82 -6.02 1 97.56 84 ASP A CA 1
ATOM 708 C C . ASP A 1 84 ? -10.938 -7.996 -7.188 1 97.56 84 ASP A C 1
ATOM 710 O O . ASP A 1 84 ? -11.562 -7.934 -8.25 1 97.56 84 ASP A O 1
ATOM 714 N N . ASP A 1 85 ? -9.953 -7.281 -7.023 1 98.5 85 ASP A N 1
ATOM 715 C CA . ASP A 1 85 ? -9.188 -6.477 -7.969 1 98.5 85 ASP A CA 1
ATOM 716 C C . ASP A 1 85 ? -7.695 -6.77 -7.855 1 98.5 85 ASP A C 1
ATOM 718 O O . ASP A 1 85 ? -7.023 -6.246 -6.965 1 98.5 85 ASP A O 1
ATOM 722 N N . PRO A 1 86 ? -7.199 -7.562 -8.789 1 98.81 86 PRO A N 1
ATOM 723 C CA . PRO A 1 86 ? -5.836 -8.078 -8.641 1 98.81 86 PRO A CA 1
ATOM 724 C C . PRO A 1 86 ? -4.797 -6.969 -8.5 1 98.81 86 PRO A C 1
ATOM 726 O O . PRO A 1 86 ? -3.854 -7.098 -7.715 1 98.81 86 PRO A O 1
ATOM 729 N N . ALA A 1 87 ? -4.934 -5.91 -9.266 1 98.75 87 ALA A N 1
ATOM 730 C CA . ALA A 1 87 ? -3.982 -4.809 -9.156 1 98.75 87 ALA A CA 1
ATOM 731 C C . ALA A 1 87 ? -4.059 -4.152 -7.781 1 98.75 87 ALA A C 1
ATOM 733 O O . ALA A 1 87 ? -3.027 -3.828 -7.184 1 98.75 87 ALA A O 1
ATOM 734 N N . LEU A 1 88 ? -5.246 -3.973 -7.262 1 98.81 88 LEU A N 1
ATOM 735 C CA . LEU A 1 88 ? -5.441 -3.377 -5.945 1 98.81 88 LEU A CA 1
ATOM 736 C C . LEU A 1 88 ? -4.922 -4.301 -4.848 1 98.81 88 LEU A C 1
ATOM 738 O O . LEU A 1 88 ? -4.34 -3.836 -3.865 1 98.81 88 LEU A O 1
ATOM 742 N N . GLN A 1 89 ? -5.156 -5.602 -4.988 1 98.94 89 GLN A N 1
ATOM 743 C CA . GLN A 1 89 ? -4.648 -6.578 -4.031 1 98.94 89 GLN A CA 1
ATOM 744 C C . GLN A 1 89 ? -3.129 -6.508 -3.928 1 98.94 89 GLN A C 1
ATOM 746 O O . GLN A 1 89 ? -2.578 -6.488 -2.824 1 98.94 89 GLN A O 1
ATOM 751 N N . LEU A 1 90 ? -2.482 -6.387 -5.086 1 98.94 90 LEU A N 1
ATOM 752 C CA . LEU A 1 90 ? -1.025 -6.328 -5.078 1 98.94 90 LEU A CA 1
ATOM 753 C C . LEU A 1 90 ? -0.536 -5.02 -4.469 1 98.94 90 LEU A C 1
ATOM 755 O O . LEU A 1 90 ? 0.421 -5.012 -3.689 1 98.94 90 LEU A O 1
ATOM 759 N N . LYS A 1 91 ? -1.203 -3.936 -4.879 1 98.81 91 LYS A N 1
ATOM 760 C CA . LYS A 1 91 ? -0.832 -2.641 -4.316 1 98.81 91 LYS A CA 1
ATOM 761 C C . LYS A 1 91 ? -0.927 -2.656 -2.795 1 98.81 91 LYS A C 1
ATOM 763 O O . LYS A 1 91 ? -0.065 -2.104 -2.107 1 98.81 91 LYS A O 1
ATOM 768 N N . THR A 1 92 ? -1.906 -3.295 -2.271 1 98.94 92 THR A N 1
ATOM 769 C CA . THR A 1 92 ? -2.139 -3.381 -0.833 1 98.94 92 THR A CA 1
ATOM 770 C C . THR A 1 92 ? -1.09 -4.266 -0.168 1 98.94 92 THR A C 1
ATOM 772 O O . THR A 1 92 ? -0.444 -3.855 0.798 1 98.94 92 THR A O 1
ATOM 775 N N . LEU A 1 93 ? -0.833 -5.41 -0.705 1 98.94 93 LEU A N 1
ATOM 776 C CA . LEU A 1 93 ? 0.116 -6.359 -0.13 1 98.94 93 LEU A CA 1
ATOM 777 C C . LEU A 1 93 ? 1.535 -5.805 -0.175 1 98.94 93 LEU A C 1
ATOM 779 O O . LEU A 1 93 ? 2.336 -6.062 0.725 1 98.94 93 LEU A O 1
ATOM 783 N N . LYS A 1 94 ? 1.832 -5.023 -1.201 1 98.81 94 LYS A N 1
ATOM 784 C CA . LYS A 1 94 ? 3.168 -4.465 -1.389 1 98.81 94 LYS A CA 1
ATOM 785 C C . LYS A 1 94 ? 3.471 -3.396 -0.343 1 98.81 94 LYS A C 1
ATOM 787 O O . LYS A 1 94 ? 4.617 -2.977 -0.192 1 98.81 94 LYS A O 1
ATOM 792 N N . SER A 1 95 ? 2.43 -2.963 0.354 1 98.62 95 SER A N 1
ATOM 793 C CA . SER A 1 95 ? 2.711 -2.006 1.419 1 98.62 95 SER A CA 1
ATOM 794 C C . SER A 1 95 ? 3.443 -2.67 2.58 1 98.62 95 SER A C 1
ATOM 796 O O . SER A 1 95 ? 4.016 -1.987 3.434 1 98.62 95 SER A O 1
ATOM 798 N N . ILE A 1 96 ? 3.453 -3.998 2.666 1 98.94 96 ILE A N 1
ATOM 799 C CA . ILE A 1 96 ? 4.242 -4.703 3.668 1 98.94 96 ILE A CA 1
ATOM 800 C C . ILE A 1 96 ? 5.723 -4.652 3.289 1 98.94 96 ILE A C 1
ATOM 802 O O . ILE A 1 96 ? 6.098 -5.031 2.178 1 98.94 96 ILE A O 1
ATOM 806 N N . PRO A 1 97 ? 6.594 -4.168 4.227 1 98.88 97 PRO A N 1
ATOM 807 C CA . PRO A 1 97 ? 8.023 -4.141 3.91 1 98.88 97 PRO A CA 1
ATOM 808 C C . PRO A 1 97 ? 8.562 -5.508 3.506 1 98.88 97 PRO A C 1
ATOM 810 O O . PRO A 1 97 ? 8.219 -6.52 4.121 1 98.88 97 PRO A O 1
ATOM 813 N N . GLY A 1 98 ? 9.352 -5.504 2.402 1 98.81 98 GLY A N 1
ATOM 814 C CA . GLY A 1 98 ? 9.977 -6.746 1.971 1 98.81 98 GLY A CA 1
ATOM 815 C C . GLY A 1 98 ? 9.164 -7.492 0.932 1 98.81 98 GLY A C 1
ATOM 816 O O . GLY A 1 98 ? 9.625 -8.477 0.359 1 98.81 98 GLY A O 1
ATOM 817 N N . ILE A 1 99 ? 7.949 -7.004 0.636 1 98.94 99 ILE A N 1
ATOM 818 C CA . ILE A 1 99 ? 7.074 -7.691 -0.303 1 98.94 99 ILE A CA 1
ATOM 819 C C . ILE A 1 99 ? 6.984 -6.898 -1.604 1 98.94 99 ILE A C 1
ATOM 821 O O . ILE A 1 99 ? 6.402 -5.812 -1.637 1 98.94 99 ILE A O 1
ATOM 825 N N . GLY A 1 100 ? 7.57 -7.383 -2.621 1 98.56 100 GLY A N 1
ATOM 826 C CA . GLY A 1 100 ? 7.426 -6.816 -3.953 1 98.56 100 GLY A CA 1
ATOM 827 C C . GLY A 1 100 ? 6.254 -7.398 -4.723 1 98.56 100 GLY A C 1
ATOM 828 O O . GLY A 1 100 ? 5.496 -8.211 -4.188 1 98.56 100 GLY A O 1
ATOM 829 N N . GLY A 1 101 ? 6.07 -6.941 -5.949 1 98.69 101 GLY A N 1
ATOM 830 C CA . GLY A 1 101 ? 4.945 -7.359 -6.773 1 98.69 101 GLY A CA 1
ATOM 831 C C . GLY A 1 101 ? 4.902 -8.859 -7.004 1 98.69 101 GLY A C 1
ATOM 832 O O . GLY A 1 101 ? 3.863 -9.492 -6.801 1 98.69 101 GLY A O 1
ATOM 833 N N . ALA A 1 102 ? 5.996 -9.43 -7.398 1 98.62 102 ALA A N 1
ATOM 834 C CA . ALA A 1 102 ? 6.031 -10.859 -7.715 1 98.62 102 ALA A CA 1
ATOM 835 C C . ALA A 1 102 ? 5.727 -11.695 -6.48 1 98.62 102 ALA A C 1
ATOM 837 O O . ALA A 1 102 ? 4.988 -12.68 -6.559 1 98.62 102 ALA A O 1
ATOM 838 N N . THR A 1 103 ? 6.285 -11.273 -5.336 1 98.88 103 THR A N 1
ATOM 839 C CA . THR A 1 103 ? 6.035 -12.008 -4.098 1 98.88 103 THR A CA 1
ATOM 840 C C . THR A 1 103 ? 4.574 -11.867 -3.672 1 98.88 103 THR A C 1
ATOM 842 O O . THR A 1 103 ? 3.984 -12.805 -3.145 1 98.88 103 THR A O 1
ATOM 845 N N . ALA A 1 104 ? 4.023 -10.727 -3.898 1 98.94 104 ALA A N 1
ATOM 846 C CA . ALA A 1 104 ? 2.613 -10.516 -3.574 1 98.94 104 ALA A CA 1
ATOM 847 C C . ALA A 1 104 ? 1.722 -11.469 -4.371 1 98.94 104 ALA A C 1
ATOM 849 O O . ALA A 1 104 ? 0.704 -11.945 -3.861 1 98.94 104 ALA A O 1
ATOM 850 N N . THR A 1 105 ? 2.09 -11.766 -5.621 1 98.94 105 THR A N 1
ATOM 851 C CA . THR A 1 105 ? 1.296 -12.703 -6.41 1 98.94 105 THR A CA 1
ATOM 852 C C . THR A 1 105 ? 1.36 -14.102 -5.809 1 98.94 105 THR A C 1
ATOM 854 O O . THR A 1 105 ? 0.396 -14.867 -5.895 1 98.94 105 THR A O 1
ATOM 857 N N . VAL A 1 106 ? 2.477 -14.445 -5.203 1 98.94 106 VAL A N 1
ATOM 858 C CA . VAL A 1 106 ? 2.627 -15.75 -4.559 1 98.94 106 VAL A CA 1
ATOM 859 C C . VAL A 1 106 ? 1.659 -15.859 -3.383 1 98.94 106 VAL A C 1
ATOM 861 O O . VAL A 1 106 ? 1.039 -16.906 -3.178 1 98.94 106 VAL A O 1
ATOM 864 N N . ILE A 1 107 ? 1.534 -14.773 -2.637 1 98.94 107 ILE A N 1
ATOM 865 C CA . ILE A 1 107 ? 0.586 -14.758 -1.527 1 98.94 107 ILE A CA 1
ATOM 866 C C . ILE A 1 107 ? -0.815 -15.078 -2.041 1 98.94 107 ILE A C 1
ATOM 868 O O . ILE A 1 107 ? -1.506 -15.938 -1.485 1 98.94 107 ILE A O 1
ATOM 872 N N . LEU A 1 108 ? -1.234 -14.43 -3.102 1 98.94 108 LEU A N 1
ATOM 873 C CA . LEU A 1 108 ? -2.57 -14.617 -3.656 1 98.94 108 LEU A CA 1
ATOM 874 C C . LEU A 1 108 ? -2.736 -16.031 -4.211 1 98.94 108 LEU A C 1
ATOM 876 O O . LEU A 1 108 ? -3.787 -16.641 -4.035 1 98.94 108 LEU A O 1
ATOM 880 N N . MET A 1 109 ? -1.68 -16.5 -4.906 1 98.88 109 MET A N 1
ATOM 881 C CA . MET A 1 109 ? -1.724 -17.859 -5.469 1 98.88 109 MET A CA 1
ATOM 882 C C . MET A 1 109 ? -1.859 -18.906 -4.363 1 98.88 109 MET A C 1
ATOM 884 O O . MET A 1 109 ? -2.65 -19.844 -4.484 1 98.88 109 MET A O 1
ATOM 888 N N . PHE A 1 110 ? -1.09 -18.688 -3.258 1 98.88 110 PHE A N 1
ATOM 889 C CA . PHE A 1 110 ? -1.228 -19.594 -2.127 1 98.88 110 PHE A CA 1
ATOM 890 C C . PHE A 1 110 ? -2.633 -19.516 -1.541 1 98.88 110 PHE A C 1
ATOM 892 O O . PHE A 1 110 ? -3.18 -20.531 -1.096 1 98.88 110 PHE A O 1
ATOM 899 N N . TYR A 1 111 ? -3.227 -18.406 -1.488 1 98.75 111 TYR A N 1
ATOM 900 C CA . TYR A 1 111 ? -4.555 -18.172 -0.937 1 98.75 111 TYR A CA 1
ATOM 901 C C . TYR A 1 111 ? -5.625 -18.828 -1.797 1 98.75 111 TYR A C 1
ATOM 903 O O . TYR A 1 111 ? -6.543 -19.469 -1.275 1 98.75 111 TYR A O 1
ATOM 911 N N . ASP A 1 112 ? -5.488 -18.719 -3.107 1 98.69 112 ASP A N 1
ATOM 912 C CA . ASP A 1 112 ? -6.504 -19.234 -4.023 1 98.69 112 ASP A CA 1
ATOM 913 C C . ASP A 1 112 ? -5.895 -19.594 -5.375 1 98.69 112 ASP A C 1
ATOM 915 O O . ASP A 1 112 ? -6 -18.828 -6.336 1 98.69 112 ASP A O 1
ATOM 919 N N . PRO A 1 113 ? -5.391 -20.75 -5.5 1 98.62 113 PRO A N 1
ATOM 920 C CA . PRO A 1 113 ? -4.699 -21.172 -6.723 1 98.62 113 PRO A CA 1
ATOM 921 C C . PRO A 1 113 ? -5.648 -21.344 -7.906 1 98.62 113 PRO A C 1
ATOM 923 O O . PRO A 1 113 ? -5.203 -21.469 -9.047 1 98.62 113 PRO A O 1
ATOM 926 N N . GLU A 1 114 ? -6.988 -21.422 -7.684 1 98.38 114 GLU A N 1
ATOM 927 C CA . GLU A 1 114 ? -7.957 -21.484 -8.773 1 98.38 114 GLU A CA 1
ATOM 928 C C . GLU A 1 114 ? -8.039 -20.172 -9.531 1 98.38 114 GLU A C 1
ATOM 930 O O . GLU A 1 114 ? -8.203 -20.156 -10.75 1 98.38 114 GLU A O 1
ATOM 935 N N . THR A 1 115 ? -7.848 -19.078 -8.812 1 98.19 115 THR A N 1
ATOM 936 C CA . THR A 1 115 ? -8.117 -17.75 -9.352 1 98.19 115 THR A CA 1
ATOM 937 C C . THR A 1 115 ? -6.816 -17 -9.617 1 98.19 115 THR A C 1
ATOM 939 O O . THR A 1 115 ? -6.773 -16.109 -10.461 1 98.19 115 THR A O 1
ATOM 942 N N . TYR A 1 116 ? -5.766 -17.375 -8.859 1 98.81 116 TYR A N 1
ATOM 943 C CA . TYR A 1 116 ? -4.52 -16.609 -8.938 1 98.81 116 TYR A CA 1
ATOM 944 C C . TYR A 1 116 ? -3.363 -17.516 -9.352 1 98.81 116 TYR A C 1
ATOM 946 O O . TYR A 1 116 ? -3.471 -18.75 -9.281 1 98.81 116 TYR A O 1
ATOM 954 N N . ALA A 1 117 ? -2.316 -16.891 -9.805 1 98.88 117 ALA A N 1
ATOM 955 C CA . ALA A 1 117 ? -1.067 -17.531 -10.211 1 98.88 117 ALA A CA 1
ATOM 956 C C . ALA A 1 117 ? 0.119 -16.594 -10.008 1 98.88 117 ALA A C 1
ATOM 958 O O . ALA A 1 117 ? -0.06 -15.422 -9.656 1 98.88 117 ALA A O 1
ATOM 959 N N . ILE A 1 118 ? 1.272 -17.109 -10.164 1 98.81 118 ILE A N 1
ATOM 960 C CA . ILE A 1 118 ? 2.482 -16.312 -9.984 1 98.81 118 ILE A CA 1
ATOM 961 C C . ILE A 1 118 ? 2.713 -15.438 -11.219 1 98.81 118 ILE A C 1
ATOM 963 O O . ILE A 1 118 ? 2.631 -15.922 -12.352 1 98.81 118 ILE A O 1
ATOM 967 N N . GLY A 1 119 ? 2.881 -14.203 -10.984 1 98.56 119 GLY A N 1
ATOM 968 C CA . GLY A 1 119 ? 3.357 -13.266 -11.992 1 98.56 119 GLY A CA 1
ATOM 969 C C . GLY A 1 119 ? 4.75 -12.734 -11.703 1 98.56 119 GLY A C 1
ATOM 970 O O . GLY A 1 119 ? 5.02 -12.25 -10.602 1 98.56 119 GLY A O 1
ATOM 971 N N . ASP A 1 120 ? 5.66 -12.867 -12.602 1 97.88 120 ASP A N 1
ATOM 972 C CA . ASP A 1 120 ? 7.016 -12.336 -12.492 1 97.88 120 ASP A CA 1
ATOM 973 C C . ASP A 1 120 ? 7.609 -12.062 -13.867 1 97.88 120 ASP A C 1
ATOM 975 O O . ASP A 1 120 ? 6.891 -12.047 -14.867 1 97.88 120 ASP A O 1
ATOM 979 N N . ARG A 1 121 ? 8.875 -11.734 -13.883 1 97.25 121 ARG A N 1
ATOM 980 C CA . ARG A 1 121 ? 9.5 -11.32 -15.141 1 97.25 121 ARG A CA 1
ATOM 981 C C . ARG A 1 121 ? 9.391 -12.414 -16.188 1 97.25 121 ARG A C 1
ATOM 983 O O . ARG A 1 121 ? 9.289 -12.133 -17.391 1 97.25 121 ARG A O 1
ATOM 990 N N . TYR A 1 122 ? 9.391 -13.711 -15.867 1 97.25 122 TYR A N 1
ATOM 991 C CA . TYR A 1 122 ? 9.359 -14.82 -16.812 1 97.25 122 TYR A CA 1
ATOM 992 C C . TYR A 1 122 ? 7.992 -14.938 -17.484 1 97.25 122 TYR A C 1
ATOM 994 O O . TYR A 1 122 ? 7.902 -15.148 -18.688 1 97.25 122 TYR A O 1
ATOM 1002 N N . ILE A 1 123 ? 6.973 -14.75 -16.656 1 98.12 123 ILE A N 1
ATOM 1003 C CA . ILE A 1 123 ? 5.613 -14.812 -17.188 1 98.12 123 ILE A CA 1
ATOM 1004 C C . ILE A 1 123 ? 5.344 -13.602 -18.062 1 98.12 123 ILE A C 1
ATOM 1006 O O . ILE A 1 123 ? 4.684 -13.711 -19.109 1 98.12 123 ILE A O 1
ATOM 1010 N N . VAL A 1 124 ? 5.832 -12.391 -17.672 1 98.56 124 VAL A N 1
ATOM 1011 C CA . VAL A 1 124 ? 5.723 -11.195 -18.484 1 98.56 124 VAL A CA 1
ATOM 1012 C C . VAL A 1 124 ? 6.387 -11.43 -19.844 1 98.56 124 VAL A C 1
ATOM 1014 O O . VAL A 1 124 ? 5.816 -11.102 -20.891 1 98.56 124 VAL A O 1
ATOM 1017 N N . HIS A 1 125 ? 7.566 -12.047 -19.797 1 98.25 125 HIS A N 1
ATOM 1018 C CA . HIS A 1 125 ? 8.266 -12.344 -21.047 1 98.25 125 HIS A CA 1
ATOM 1019 C C . HIS A 1 125 ? 7.496 -13.375 -21.875 1 98.25 125 HIS A C 1
ATOM 1021 O O . HIS A 1 125 ? 7.305 -13.188 -23.078 1 98.25 125 HIS A O 1
ATOM 1027 N N . GLU A 1 126 ? 7.051 -14.383 -21.25 1 97.31 126 GLU A N 1
ATOM 1028 C CA . GLU A 1 126 ? 6.352 -15.477 -21.922 1 97.31 126 GLU A CA 1
ATOM 1029 C C . GLU A 1 126 ? 5.066 -14.984 -22.578 1 97.31 126 GLU A C 1
ATOM 1031 O O . GLU A 1 126 ? 4.762 -15.359 -23.719 1 97.31 126 GLU A O 1
ATOM 1036 N N . PHE A 1 127 ? 4.309 -14.172 -21.891 1 98.12 127 PHE A N 1
ATOM 1037 C CA . PHE A 1 127 ? 2.961 -13.836 -22.344 1 98.12 127 PHE A CA 1
ATOM 1038 C C . PHE A 1 127 ? 2.961 -12.555 -23.172 1 98.12 127 PHE A C 1
ATOM 1040 O O . PHE A 1 127 ? 2.131 -12.391 -24.062 1 98.12 127 PHE A O 1
ATOM 1047 N N . PHE A 1 128 ? 3.92 -11.664 -22.875 1 98.06 128 PHE A N 1
ATOM 1048 C CA . PHE A 1 128 ? 3.834 -10.359 -23.516 1 98.06 128 PHE A CA 1
ATOM 1049 C C . PHE A 1 128 ? 5.051 -10.102 -24.406 1 98.06 128 PHE A C 1
ATOM 1051 O O . PHE A 1 128 ? 5.113 -9.102 -25.109 1 98.06 128 PHE A O 1
ATOM 1058 N N . GLY A 1 129 ? 6.016 -10.945 -24.281 1 97.69 129 GLY A N 1
ATOM 1059 C CA . GLY A 1 129 ? 7.211 -10.812 -25.109 1 97.69 129 GLY A CA 1
ATOM 1060 C C . GLY A 1 129 ? 8.125 -9.695 -24.656 1 97.69 129 GLY A C 1
ATOM 1061 O O . GLY A 1 129 ? 8.961 -9.211 -25.422 1 97.69 129 GLY A O 1
ATOM 1062 N N . GLU A 1 130 ? 7.934 -9.195 -23.453 1 97.94 130 GLU A N 1
ATOM 1063 C CA . GLU A 1 130 ? 8.734 -8.109 -22.906 1 97.94 130 GLU A CA 1
ATOM 1064 C C . GLU A 1 130 ? 9.695 -8.617 -21.828 1 97.94 130 GLU A C 1
ATOM 1066 O O . GLU A 1 130 ? 9.266 -9.266 -20.859 1 97.94 130 GLU A O 1
ATOM 1071 N N . ASP A 1 131 ? 10.93 -8.312 -21.906 1 96.38 131 ASP A N 1
ATOM 1072 C CA . ASP A 1 131 ? 11.93 -8.727 -20.938 1 96.38 131 ASP A CA 1
ATOM 1073 C C . ASP A 1 131 ? 12.117 -7.66 -19.859 1 96.38 131 ASP A C 1
ATOM 1075 O O . ASP A 1 131 ? 13.125 -6.949 -19.859 1 96.38 131 ASP A O 1
ATOM 1079 N N . ARG A 1 132 ? 11.203 -7.637 -19.016 1 97.75 132 ARG A N 1
ATOM 1080 C CA . ARG A 1 132 ? 11.18 -6.672 -17.922 1 97.75 132 ARG A CA 1
ATOM 1081 C C . ARG A 1 132 ? 10.453 -7.242 -16.703 1 97.75 132 ARG A C 1
ATOM 1083 O O . ARG A 1 132 ? 9.781 -8.266 -16.812 1 97.75 132 ARG A O 1
ATOM 1090 N N . GLY A 1 133 ? 10.602 -6.605 -15.531 1 97.75 133 GLY A N 1
ATOM 1091 C CA . GLY A 1 133 ? 9.852 -6.984 -14.344 1 97.75 133 GLY A CA 1
ATOM 1092 C C . GLY A 1 133 ? 8.359 -6.758 -14.484 1 97.75 133 GLY A C 1
ATOM 1093 O O . GLY A 1 133 ? 7.918 -6.016 -15.367 1 97.75 133 GLY A O 1
ATOM 1094 N N . MET A 1 134 ? 7.633 -7.348 -13.656 1 98.12 134 MET A N 1
ATOM 1095 C CA . MET A 1 134 ? 6.18 -7.207 -13.664 1 98.12 134 MET A CA 1
ATOM 1096 C C . MET A 1 134 ? 5.754 -5.926 -12.953 1 98.12 134 MET A C 1
ATOM 1098 O O . MET A 1 134 ? 6.238 -5.625 -11.859 1 98.12 134 MET A O 1
ATOM 1102 N N . ARG A 1 135 ? 4.867 -5.188 -13.508 1 98 135 ARG A N 1
ATOM 1103 C CA . ARG A 1 135 ? 4.148 -4.098 -12.859 1 98 135 ARG A CA 1
ATOM 1104 C C . ARG A 1 135 ? 2.84 -4.59 -12.25 1 98 135 ARG A C 1
ATOM 1106 O O . ARG A 1 135 ? 2.262 -5.57 -12.719 1 98 135 ARG A O 1
ATOM 1113 N N . VAL A 1 136 ? 2.432 -3.969 -11.273 1 97.94 136 VAL A N 1
ATOM 1114 C CA . VAL A 1 136 ? 1.183 -4.344 -10.625 1 97.94 136 VAL A CA 1
ATOM 1115 C C . VAL A 1 136 ? 0.045 -4.332 -11.641 1 97.94 136 VAL A C 1
ATOM 1117 O O . VAL A 1 136 ? -0.878 -5.148 -11.562 1 97.94 136 VAL A O 1
ATOM 1120 N N . THR A 1 137 ? 0.139 -3.381 -12.625 1 97.69 137 THR A N 1
ATOM 1121 C CA . THR A 1 137 ? -0.931 -3.227 -13.602 1 97.69 137 THR A CA 1
ATOM 1122 C C . THR A 1 137 ? -0.878 -4.34 -14.641 1 97.69 137 THR A C 1
ATOM 1124 O O . THR A 1 137 ? -1.822 -4.523 -15.414 1 97.69 137 THR A O 1
ATOM 1127 N N . ASP A 1 138 ? 0.188 -5.148 -14.766 1 98.75 138 ASP A N 1
ATOM 1128 C CA . ASP A 1 138 ? 0.291 -6.293 -15.664 1 98.75 138 ASP A CA 1
ATOM 1129 C C . ASP A 1 138 ? -0.539 -7.469 -15.156 1 98.75 138 ASP A C 1
ATOM 1131 O O . ASP A 1 138 ? -0.928 -8.344 -15.938 1 98.75 138 ASP A O 1
ATOM 1135 N N . TYR A 1 139 ? -0.744 -7.516 -13.875 1 98.88 139 TYR A N 1
ATOM 1136 C CA . TYR A 1 139 ? -1.182 -8.75 -13.227 1 98.88 139 TYR A CA 1
ATOM 1137 C C . TYR A 1 139 ? -2.588 -9.125 -13.672 1 98.88 139 TYR A C 1
ATOM 1139 O O . TYR A 1 139 ? -2.859 -10.289 -13.969 1 98.88 139 TYR A O 1
ATOM 1147 N N . PRO A 1 140 ? -3.529 -8.156 -13.727 1 98.88 140 PRO A N 1
ATOM 1148 C CA . PRO A 1 140 ? -4.832 -8.547 -14.266 1 98.88 140 PRO A CA 1
ATOM 1149 C C . PRO A 1 140 ? -4.734 -9.156 -15.664 1 98.88 140 PRO A C 1
ATOM 1151 O O . PRO A 1 140 ? -5.43 -10.133 -15.969 1 98.88 140 PRO A O 1
ATOM 1154 N N . ASP A 1 141 ? -3.891 -8.609 -16.469 1 98.81 141 ASP A N 1
ATOM 1155 C CA . ASP A 1 141 ? -3.719 -9.117 -17.828 1 98.81 141 ASP A CA 1
ATOM 1156 C C . ASP A 1 141 ? -3.076 -10.508 -17.828 1 98.81 141 ASP A C 1
ATOM 1158 O O . ASP A 1 141 ? -3.396 -11.352 -18.656 1 98.81 141 ASP A O 1
ATOM 1162 N N . ILE A 1 142 ? -2.178 -10.695 -16.922 1 98.88 142 ILE A N 1
ATOM 1163 C CA . ILE A 1 142 ? -1.544 -12 -16.781 1 98.88 142 ILE A CA 1
ATOM 1164 C C . ILE A 1 142 ? -2.594 -13.047 -16.422 1 98.88 142 ILE A C 1
ATOM 1166 O O . ILE A 1 142 ? -2.637 -14.133 -17 1 98.88 142 ILE A O 1
ATOM 1170 N N . LEU A 1 143 ? -3.432 -12.734 -15.453 1 98.94 143 LEU A N 1
ATOM 1171 C CA . LEU A 1 143 ? -4.48 -13.656 -15.039 1 98.94 143 LEU A CA 1
ATOM 1172 C C . LEU A 1 143 ? -5.453 -13.922 -16.188 1 98.94 143 LEU A C 1
ATOM 1174 O O . LEU A 1 143 ? -5.902 -15.055 -16.375 1 98.94 143 LEU A O 1
ATOM 1178 N N . GLU A 1 144 ? -5.742 -12.859 -16.906 1 98.81 144 GLU A N 1
ATOM 1179 C CA . GLU A 1 144 ? -6.617 -13.023 -18.062 1 98.81 144 GLU A CA 1
ATOM 1180 C C . GLU A 1 144 ? -5.988 -13.945 -19.094 1 98.81 144 GLU A C 1
ATOM 1182 O O . GLU A 1 144 ? -6.664 -14.812 -19.656 1 98.81 144 GLU A O 1
ATOM 1187 N N . GLU A 1 145 ? -4.695 -13.734 -19.438 1 98.75 145 GLU A N 1
ATOM 1188 C CA . GLU A 1 145 ? -3.973 -14.594 -20.375 1 98.75 145 GLU A CA 1
ATOM 1189 C C . GLU A 1 145 ? -3.998 -16.047 -19.922 1 98.75 145 GLU A C 1
ATOM 1191 O O . GLU A 1 145 ? -4.18 -16.953 -20.734 1 98.75 145 GLU A O 1
ATOM 1196 N N . LEU A 1 146 ? -3.814 -16.25 -18.625 1 98.88 146 LEU A N 1
ATOM 1197 C CA . LEU A 1 146 ? -3.824 -17.609 -18.078 1 98.88 146 LEU A CA 1
ATOM 1198 C C . LEU A 1 146 ? -5.207 -18.234 -18.219 1 98.88 146 LEU A C 1
ATOM 1200 O O . LEU A 1 146 ? -5.32 -19.438 -18.516 1 98.88 146 LEU A O 1
ATOM 1204 N N . HIS A 1 147 ? -6.215 -17.438 -17.969 1 98.69 147 HIS A N 1
ATOM 1205 C CA . HIS A 1 147 ? -7.574 -17.938 -18.172 1 98.69 147 HIS A CA 1
ATOM 1206 C C . HIS A 1 147 ? -7.809 -18.328 -19.625 1 98.69 147 HIS A C 1
ATOM 1208 O O . HIS A 1 147 ? -8.367 -19.391 -19.906 1 98.69 147 HIS A O 1
ATOM 1214 N N . ASP A 1 148 ? -7.395 -17.453 -20.516 1 98.56 148 ASP A N 1
ATOM 1215 C CA . ASP A 1 148 ? -7.594 -17.688 -21.953 1 98.56 148 ASP A CA 1
ATOM 1216 C C . ASP A 1 148 ? -6.812 -18.906 -22.422 1 98.56 148 ASP A C 1
ATOM 1218 O O . ASP A 1 148 ? -7.25 -19.625 -23.328 1 98.56 148 ASP A O 1
ATOM 1222 N N . ARG A 1 149 ? -5.73 -19.125 -21.781 1 98.38 149 ARG A N 1
ATOM 1223 C CA . ARG A 1 149 ? -4.824 -20.203 -22.203 1 98.38 149 ARG A CA 1
ATOM 1224 C C . ARG A 1 149 ? -5.172 -21.516 -21.5 1 98.38 149 ARG A C 1
ATOM 1226 O O . ARG A 1 149 ? -4.598 -22.547 -21.812 1 98.38 149 ARG A O 1
ATOM 1233 N N . ASN A 1 150 ? -6.055 -21.406 -20.531 1 98.69 150 ASN A N 1
ATOM 1234 C CA . ASN A 1 150 ? -6.543 -22.609 -19.844 1 98.69 150 ASN A CA 1
ATOM 1235 C C . ASN A 1 150 ? -7.496 -23.406 -20.734 1 98.69 150 ASN A C 1
ATOM 1237 O O . ASN A 1 150 ? -8.578 -22.938 -21.078 1 98.69 150 ASN A O 1
ATOM 1241 N N . PRO A 1 151 ? -7.168 -24.578 -21.234 1 98.12 151 PRO A N 1
ATOM 1242 C CA . PRO A 1 151 ? -8.055 -25.359 -22.094 1 98.12 151 PRO A CA 1
ATOM 1243 C C . PRO A 1 151 ? -9.266 -25.922 -21.344 1 98.12 151 PRO A C 1
ATOM 1245 O O . PRO A 1 151 ? -10.141 -26.547 -21.938 1 98.12 151 PRO A O 1
ATOM 1248 N N . GLY A 1 152 ? -9.336 -25.578 -20.016 1 96.94 152 GLY A N 1
ATOM 1249 C CA . GLY A 1 152 ? -10.43 -26.016 -19.172 1 96.94 152 GLY A CA 1
ATOM 1250 C C . GLY A 1 152 ? -10.031 -27.125 -18.203 1 96.94 152 GLY A C 1
ATOM 1251 O O . GLY A 1 152 ? -9.195 -27.969 -18.547 1 96.94 152 GLY A O 1
ATOM 1252 N N . GLY A 1 153 ? -10.516 -27.078 -17.031 1 97.12 153 GLY A N 1
ATOM 1253 C CA . GLY A 1 153 ? -10.336 -28.172 -16.078 1 97.12 153 GLY A CA 1
ATOM 1254 C C . GLY A 1 153 ? -9.117 -27.984 -15.203 1 97.12 153 GLY A C 1
ATOM 1255 O O . GLY A 1 153 ? -8.789 -28.875 -14.406 1 97.12 153 GLY A O 1
ATOM 1256 N N . PHE A 1 154 ? -8.414 -26.906 -15.336 1 98.69 154 PHE A N 1
ATOM 1257 C CA . PHE A 1 154 ? -7.223 -26.672 -14.523 1 98.69 154 PHE A CA 1
ATOM 1258 C C . PHE A 1 154 ? -7.363 -25.375 -13.719 1 98.69 154 PHE A C 1
ATOM 1260 O O . PHE A 1 154 ? -7.941 -24.406 -14.203 1 98.69 154 PHE A O 1
ATOM 1267 N N . ASP A 1 155 ? -6.883 -25.453 -12.484 1 98.62 155 ASP A N 1
ATOM 1268 C CA . ASP A 1 155 ? -6.707 -24.188 -11.781 1 98.62 155 ASP A CA 1
ATOM 1269 C C . ASP A 1 155 ? -5.609 -23.344 -12.422 1 98.62 155 ASP A C 1
ATOM 1271 O O . ASP A 1 155 ? -4.797 -23.859 -13.195 1 98.62 155 ASP A O 1
ATOM 1275 N N . LEU A 1 156 ? -5.547 -22.078 -12.195 1 98.81 156 LEU A N 1
ATOM 1276 C CA . LEU A 1 156 ? -4.625 -21.172 -12.867 1 98.81 156 LEU A CA 1
ATOM 1277 C C . LEU A 1 156 ? -3.184 -21.484 -12.477 1 98.81 156 LEU A C 1
ATOM 1279 O O . LEU A 1 156 ? -2.27 -21.328 -13.297 1 98.81 156 LEU A O 1
ATOM 1283 N N . ARG A 1 157 ? -2.943 -21.875 -11.234 1 98.88 157 ARG A N 1
ATOM 1284 C CA . ARG A 1 157 ? -1.604 -22.25 -10.789 1 98.88 157 ARG A CA 1
ATOM 1285 C C . ARG A 1 157 ? -1.026 -23.359 -11.648 1 98.88 157 ARG A C 1
ATOM 1287 O O . ARG A 1 157 ? 0.146 -23.328 -12.023 1 98.88 157 ARG A O 1
ATOM 1294 N N . THR A 1 158 ? -1.857 -24.312 -11.977 1 98.75 158 THR A N 1
ATOM 1295 C CA . THR A 1 158 ? -1.415 -25.422 -12.82 1 98.75 158 THR A CA 1
ATOM 1296 C C . THR A 1 158 ? -1.019 -24.922 -14.203 1 98.75 158 THR A C 1
ATOM 1298 O O . THR A 1 158 ? 0.018 -25.312 -14.742 1 98.75 158 THR A O 1
ATOM 1301 N N . VAL A 1 159 ? -1.865 -24.094 -14.773 1 98.88 159 VAL A N 1
ATOM 1302 C CA . VAL A 1 159 ? -1.583 -23.547 -16.094 1 98.88 159 VAL A CA 1
ATOM 1303 C C . VAL A 1 159 ? -0.296 -22.719 -16.047 1 98.88 159 VAL A C 1
ATOM 1305 O O . VAL A 1 159 ? 0.564 -22.859 -16.922 1 98.88 159 VAL A O 1
ATOM 1308 N N . GLU A 1 160 ? -0.161 -21.922 -15.039 1 98.88 160 GLU A N 1
ATOM 1309 C CA . GLU A 1 160 ? 1.024 -21.078 -14.875 1 98.88 160 GLU A CA 1
ATOM 1310 C C . GLU A 1 160 ? 2.281 -21.938 -14.719 1 98.88 160 GLU A C 1
ATOM 1312 O O . GLU A 1 160 ? 3.316 -21.641 -15.32 1 98.88 160 GLU A O 1
ATOM 1317 N N . LYS A 1 161 ? 2.225 -23 -13.914 1 98.5 161 LYS A N 1
ATOM 1318 C CA . LYS A 1 161 ? 3.35 -23.922 -13.781 1 98.5 161 LYS A CA 1
ATOM 1319 C C . LYS A 1 161 ? 3.795 -24.438 -15.141 1 98.5 161 LYS A C 1
ATOM 1321 O O . LYS A 1 161 ? 4.992 -24.531 -15.422 1 98.5 161 LYS A O 1
ATOM 1326 N N . ALA A 1 162 ? 2.826 -24.859 -15.914 1 98.75 162 ALA A N 1
ATOM 1327 C CA . ALA A 1 162 ? 3.127 -25.438 -17.219 1 98.75 162 ALA A CA 1
ATOM 1328 C C . ALA A 1 162 ? 3.863 -24.438 -18.109 1 98.75 162 ALA A C 1
ATOM 1330 O O . ALA A 1 162 ? 4.906 -24.766 -18.688 1 98.75 162 ALA A O 1
ATOM 1331 N N . TYR A 1 163 ? 3.326 -23.234 -18.172 1 98.62 163 TYR A N 1
ATOM 1332 C CA . TYR A 1 163 ? 3.939 -22.234 -19.031 1 98.62 163 TYR A CA 1
ATOM 1333 C C . TYR A 1 163 ? 5.301 -21.812 -18.5 1 98.62 163 TYR A C 1
ATOM 1335 O O . TYR A 1 163 ? 6.23 -21.562 -19.266 1 98.62 163 TYR A O 1
ATOM 1343 N N . TYR A 1 164 ? 5.41 -21.719 -17.234 1 98.12 164 TYR A N 1
ATOM 1344 C CA . TYR A 1 164 ? 6.691 -21.359 -16.625 1 98.12 164 TYR A CA 1
ATOM 1345 C C . TYR A 1 164 ? 7.742 -22.422 -16.906 1 98.12 164 TYR A C 1
ATOM 1347 O O . TYR A 1 164 ? 8.883 -22.109 -17.25 1 98.12 164 TYR A O 1
ATOM 1355 N N . GLN A 1 165 ? 7.332 -23.672 -16.719 1 97.5 165 GLN A N 1
ATOM 1356 C CA . GLN A 1 165 ? 8.273 -24.766 -16.938 1 97.5 165 GLN A CA 1
ATOM 1357 C C . GLN A 1 165 ? 8.742 -24.797 -18.391 1 97.5 165 GLN A C 1
ATOM 1359 O O . GLN A 1 165 ? 9.922 -24.984 -18.656 1 97.5 165 GLN A O 1
ATOM 1364 N N . ARG A 1 166 ? 7.816 -24.625 -19.312 1 97.62 166 ARG A N 1
ATOM 1365 C CA . ARG A 1 166 ? 8.188 -24.562 -20.719 1 97.62 166 ARG A CA 1
ATOM 1366 C C . ARG A 1 166 ? 9.156 -23.422 -20.969 1 97.62 166 ARG A C 1
ATOM 1368 O O . ARG A 1 166 ? 10.172 -23.594 -21.656 1 97.62 166 ARG A O 1
ATOM 1375 N N . TYR A 1 167 ? 8.836 -22.266 -20.453 1 97.25 167 TYR A N 1
ATOM 1376 C CA . TYR A 1 167 ? 9.695 -21.094 -20.594 1 97.25 167 TYR A CA 1
ATOM 1377 C C . TYR A 1 167 ? 11.102 -21.391 -20.094 1 97.25 167 TYR A C 1
ATOM 1379 O O . TYR A 1 167 ? 12.086 -21.047 -20.766 1 97.25 167 TYR A O 1
ATOM 1387 N N . ARG A 1 168 ? 11.188 -21.984 -18.922 1 95.69 168 ARG A N 1
ATOM 1388 C CA . ARG A 1 168 ? 12.469 -22.266 -18.281 1 95.69 168 ARG A CA 1
ATOM 1389 C C . ARG A 1 168 ? 13.336 -23.141 -19.172 1 95.69 168 ARG A C 1
ATOM 1391 O O . ARG A 1 168 ? 14.531 -22.891 -19.344 1 95.69 168 ARG A O 1
ATOM 1398 N N . ILE A 1 169 ? 12.742 -24.156 -19.656 1 95.56 169 ILE A N 1
ATOM 1399 C CA . ILE A 1 169 ? 13.469 -25.125 -20.484 1 95.56 169 ILE A CA 1
ATOM 1400 C C . ILE A 1 169 ? 13.875 -24.484 -21.797 1 95.56 169 ILE A C 1
ATOM 1402 O O . ILE A 1 169 ? 15.031 -24.578 -22.219 1 95.56 169 ILE A O 1
ATOM 1406 N N . GLU A 1 170 ? 13 -23.781 -22.453 1 95.69 170 GLU A N 1
ATOM 1407 C CA . GLU A 1 170 ? 13.234 -23.219 -23.766 1 95.69 170 GLU A CA 1
ATOM 1408 C C . GLU A 1 170 ? 14.227 -22.047 -23.703 1 95.69 170 GLU A C 1
ATOM 1410 O O . GLU A 1 170 ? 14.875 -21.734 -24.703 1 95.69 170 GLU A O 1
ATOM 1415 N N . ASN A 1 171 ? 14.344 -21.406 -22.562 1 95.06 171 ASN A N 1
ATOM 1416 C CA . ASN A 1 171 ? 15.203 -20.234 -22.438 1 95.06 171 ASN A CA 1
ATOM 1417 C C . ASN A 1 171 ? 16.406 -20.516 -21.531 1 95.06 171 ASN A C 1
ATOM 1419 O O . ASN A 1 171 ? 17.094 -19.578 -21.125 1 95.06 171 ASN A O 1
ATOM 1423 N N . ASP A 1 172 ? 16.656 -21.703 -21.094 1 92.31 172 ASP A N 1
ATOM 1424 C CA . ASP A 1 172 ? 17.812 -22.172 -20.344 1 92.31 172 ASP A CA 1
ATOM 1425 C C . ASP A 1 172 ? 17.922 -21.453 -19 1 92.31 172 ASP A C 1
ATOM 1427 O O . ASP A 1 172 ? 18.984 -20.938 -18.641 1 92.31 172 ASP A O 1
ATOM 1431 N N . VAL A 1 173 ? 16.766 -21.312 -18.469 1 88.31 173 VAL A N 1
ATOM 1432 C CA . VAL A 1 173 ? 16.734 -20.797 -17.094 1 88.31 173 VAL A CA 1
ATOM 1433 C C . VAL A 1 173 ? 17.016 -21.938 -16.109 1 88.31 173 VAL A C 1
ATOM 1435 O O . VAL A 1 173 ? 16.375 -22.984 -16.172 1 88.31 173 VAL A O 1
ATOM 1438 N N . GLY A 1 174 ? 18.109 -21.859 -15.406 1 76.62 174 GLY A N 1
ATOM 1439 C CA . GLY A 1 174 ? 18.516 -22.922 -14.492 1 76.62 174 GLY A CA 1
ATOM 1440 C C . GLY A 1 174 ? 17.453 -23.281 -13.484 1 76.62 174 GLY A C 1
ATOM 1441 O O . GLY A 1 174 ? 16.422 -22.625 -13.398 1 76.62 174 GLY A O 1
ATOM 1442 N N . ASP A 1 175 ? 17.703 -24.516 -12.938 1 67.19 175 ASP A N 1
ATOM 1443 C CA . ASP A 1 175 ? 16.812 -24.984 -11.883 1 67.19 175 ASP A CA 1
ATOM 1444 C C . ASP A 1 175 ? 17 -24.172 -10.602 1 67.19 175 ASP A C 1
ATOM 1446 O O . ASP A 1 175 ? 18.031 -23.531 -10.414 1 67.19 175 ASP A O 1
ATOM 1450 N N . TRP A 1 176 ? 15.734 -23.984 -9.898 1 60.97 176 TRP A N 1
ATOM 1451 C CA . TRP A 1 176 ? 15.852 -23.281 -8.633 1 60.97 176 TRP A CA 1
ATOM 1452 C C . TRP A 1 176 ? 16.219 -24.234 -7.504 1 60.97 176 TRP A C 1
ATOM 1454 O O . TRP A 1 176 ? 15.992 -25.453 -7.609 1 60.97 176 TRP A O 1
ATOM 1464 N N . MET B 1 1 ? 11.109 30.609 12.805 1 97.25 1 MET B N 1
ATOM 1465 C CA . MET B 1 1 ? 10.109 31.422 13.477 1 97.25 1 MET B CA 1
ATOM 1466 C C . MET B 1 1 ? 10.156 31.203 14.984 1 97.25 1 MET B C 1
ATOM 1468 O O . MET B 1 1 ? 10.375 30.094 15.453 1 97.25 1 MET B O 1
ATOM 1472 N N . ASP B 1 2 ? 10.008 32.281 15.711 1 97.94 2 ASP B N 1
ATOM 1473 C CA . ASP B 1 2 ? 9.875 32.125 17.156 1 97.94 2 ASP B CA 1
ATOM 1474 C C . ASP B 1 2 ? 8.414 31.875 17.547 1 97.94 2 ASP B C 1
ATOM 1476 O O . ASP B 1 2 ? 7.539 31.812 16.672 1 97.94 2 ASP B O 1
ATOM 1480 N N . ALA B 1 3 ? 8.148 31.672 18.797 1 98.5 3 ALA B N 1
ATOM 1481 C CA . ALA B 1 3 ? 6.832 31.297 19.297 1 98.5 3 ALA B CA 1
ATOM 1482 C C . ALA B 1 3 ? 5.781 32.344 18.922 1 98.5 3 ALA B C 1
ATOM 1484 O O . ALA B 1 3 ? 4.66 31.984 18.531 1 98.5 3 ALA B O 1
ATOM 1485 N N . ASP B 1 4 ? 6.137 33.594 19.031 1 98.5 4 ASP B N 1
ATOM 1486 C CA . ASP B 1 4 ? 5.199 34.688 18.703 1 98.5 4 ASP B CA 1
ATOM 1487 C C . ASP B 1 4 ? 4.859 34.688 17.219 1 98.5 4 ASP B C 1
ATOM 1489 O O . ASP B 1 4 ? 3.709 34.906 16.844 1 98.5 4 ASP B O 1
ATOM 1493 N N . GLU B 1 5 ? 5.82 34.469 16.375 1 98.69 5 GLU B N 1
ATOM 1494 C CA . GLU B 1 5 ? 5.598 34.406 14.93 1 98.69 5 GLU B CA 1
ATOM 1495 C C . GLU B 1 5 ? 4.703 33.219 14.57 1 98.69 5 GLU B C 1
ATOM 1497 O O . GLU B 1 5 ? 3.828 33.344 13.703 1 98.69 5 GLU B O 1
ATOM 1502 N N . ILE B 1 6 ? 4.934 32.031 15.188 1 98.81 6 ILE B N 1
ATOM 1503 C CA . ILE B 1 6 ? 4.102 30.859 14.953 1 98.81 6 ILE B CA 1
ATOM 1504 C C . ILE B 1 6 ? 2.648 31.188 15.297 1 98.81 6 ILE B C 1
ATOM 1506 O O . ILE B 1 6 ? 1.74 30.859 14.523 1 98.81 6 ILE B O 1
ATOM 1510 N N . ARG B 1 7 ? 2.477 31.844 16.422 1 98.62 7 ARG B N 1
ATOM 1511 C CA . ARG B 1 7 ? 1.121 32.188 16.844 1 98.62 7 ARG B CA 1
ATOM 1512 C C . ARG B 1 7 ? 0.478 33.156 15.844 1 98.62 7 ARG B C 1
ATOM 1514 O O . ARG B 1 7 ? -0.69 33 15.492 1 98.62 7 ARG B O 1
ATOM 1521 N N . ASP B 1 8 ? 1.263 34.156 15.438 1 98.62 8 ASP B N 1
ATOM 1522 C CA . ASP B 1 8 ? 0.74 35.156 14.523 1 98.62 8 ASP B CA 1
ATOM 1523 C C . ASP B 1 8 ? 0.318 34.531 13.195 1 98.62 8 ASP B C 1
ATOM 1525 O O . ASP B 1 8 ? -0.79 34.781 12.711 1 98.62 8 ASP B O 1
ATOM 1529 N N . TRP B 1 9 ? 1.136 33.719 12.602 1 98.38 9 TRP B N 1
ATOM 1530 C CA . TRP B 1 9 ? 0.856 33.094 11.305 1 98.38 9 TRP B CA 1
ATOM 1531 C C . TRP B 1 9 ? -0.253 32.062 11.43 1 98.38 9 TRP B C 1
ATOM 1533 O O . TRP B 1 9 ? -1.08 31.922 10.523 1 98.38 9 TRP B O 1
ATOM 1543 N N . ARG B 1 10 ? -0.252 31.297 12.523 1 98.31 10 ARG B N 1
ATOM 1544 C CA . ARG B 1 10 ? -1.352 30.375 12.766 1 98.31 10 ARG B CA 1
ATOM 1545 C C . ARG B 1 10 ? -2.682 31.109 12.867 1 98.31 10 ARG B C 1
ATOM 1547 O O . ARG B 1 10 ? -3.691 30.656 12.328 1 98.31 10 ARG B O 1
ATOM 1554 N N . ASP B 1 11 ? -2.68 32.281 13.586 1 98.19 11 ASP B N 1
ATOM 1555 C CA . ASP B 1 11 ? -3.891 33.062 13.703 1 98.19 11 ASP B CA 1
ATOM 1556 C C . ASP B 1 11 ? -4.359 33.562 12.336 1 98.19 11 ASP B C 1
ATOM 1558 O O . ASP B 1 11 ? -5.559 33.594 12.055 1 98.19 11 ASP B O 1
ATOM 1562 N N . ARG B 1 12 ? -3.465 33.969 11.516 1 97 12 ARG B N 1
ATOM 1563 C CA . ARG B 1 12 ? -3.791 34.375 10.164 1 97 12 ARG B CA 1
ATOM 1564 C C . ARG B 1 12 ? -4.359 33.219 9.344 1 97 12 ARG B C 1
ATOM 1566 O O . ARG B 1 12 ? -5.262 33.438 8.523 1 97 12 ARG B O 1
ATOM 1573 N N . TYR B 1 13 ? -3.834 32.062 9.5 1 97.12 13 TYR B N 1
ATOM 1574 C CA . TYR B 1 13 ? -4.398 30.859 8.875 1 97.12 13 TYR B CA 1
ATOM 1575 C C . TYR B 1 13 ? -5.852 30.672 9.297 1 97.12 13 TYR B C 1
ATOM 1577 O O . TYR B 1 13 ? -6.719 30.422 8.461 1 97.12 13 TYR B O 1
ATOM 1585 N N . ASP B 1 14 ? -6.074 30.688 10.594 1 96.19 14 ASP B N 1
ATOM 1586 C CA . ASP B 1 14 ? -7.387 30.391 11.164 1 96.19 14 ASP B CA 1
ATOM 1587 C C . ASP B 1 14 ? -8.422 31.438 10.742 1 96.19 14 ASP B C 1
ATOM 1589 O O . ASP B 1 14 ? -9.617 31.141 10.695 1 96.19 14 ASP B O 1
ATOM 1593 N N . GLU B 1 15 ? -7.988 32.656 10.438 1 95.06 15 GLU B N 1
ATOM 1594 C CA . GLU B 1 15 ? -8.867 33.719 10.008 1 95.06 15 GLU B CA 1
ATOM 1595 C C . GLU B 1 15 ? -9.555 33.375 8.688 1 95.06 15 GLU B C 1
ATOM 1597 O O . GLU B 1 15 ? -10.695 33.781 8.453 1 95.06 15 GLU B O 1
ATOM 1602 N N . VAL B 1 16 ? -8.898 32.688 7.816 1 93.44 16 VAL B N 1
ATOM 1603 C CA . VAL B 1 16 ? -9.438 32.438 6.488 1 93.44 16 VAL B CA 1
ATOM 1604 C C . VAL B 1 16 ? -9.852 30.969 6.387 1 93.44 16 VAL B C 1
ATOM 1606 O O . VAL B 1 16 ? -10.266 30.5 5.32 1 93.44 16 VAL B O 1
ATOM 1609 N N . TYR B 1 17 ? -9.656 30.172 7.457 1 95.5 17 TYR B N 1
ATOM 1610 C CA . TYR B 1 17 ? -9.977 28.75 7.512 1 95.5 17 TYR B CA 1
ATOM 1611 C C . TYR B 1 17 ? -11.484 28.531 7.52 1 95.5 17 TYR B C 1
ATOM 1613 O O . TYR B 1 17 ? -12.156 28.844 8.508 1 95.5 17 TYR B O 1
ATOM 1621 N N . ASP B 1 18 ? -12.023 27.953 6.449 1 94.25 18 ASP B N 1
ATOM 1622 C CA . ASP B 1 18 ? -13.453 27.734 6.258 1 94.25 18 ASP B CA 1
ATOM 1623 C C . ASP B 1 18 ? -14.055 26.984 7.449 1 94.25 18 ASP B C 1
ATOM 1625 O O . ASP B 1 18 ? -13.508 25.984 7.91 1 94.25 18 ASP B O 1
ATOM 1629 N N . ASP B 1 19 ? -15.211 27.422 7.938 1 95.75 19 ASP B N 1
ATOM 1630 C CA . ASP B 1 19 ? -15.836 26.891 9.141 1 95.75 19 ASP B CA 1
ATOM 1631 C C . ASP B 1 19 ? -16.188 25.422 8.969 1 95.75 19 ASP B C 1
ATOM 1633 O O . ASP B 1 19 ? -16.062 24.625 9.906 1 95.75 19 ASP B O 1
ATOM 1637 N N . GLU B 1 20 ? -16.688 25.078 7.805 1 96.5 20 GLU B N 1
ATOM 1638 C CA . GLU B 1 20 ? -17.078 23.688 7.559 1 96.5 20 GLU B CA 1
ATOM 1639 C C . GLU B 1 20 ? -15.859 22.766 7.57 1 96.5 20 GLU B C 1
ATOM 1641 O O . GLU B 1 20 ? -15.93 21.641 8.07 1 96.5 20 GLU B O 1
ATOM 1646 N N . LEU B 1 21 ? -14.773 23.25 7.02 1 97.5 21 LEU B N 1
ATOM 1647 C CA . LEU B 1 21 ? -13.547 22.469 6.996 1 97.5 21 LEU B CA 1
ATOM 1648 C C . LEU B 1 21 ? -12.977 22.312 8.398 1 97.5 21 LEU B C 1
ATOM 1650 O O . LEU B 1 21 ? -12.477 21.234 8.758 1 97.5 21 LEU B O 1
ATOM 1654 N N . GLN B 1 22 ? -13.031 23.359 9.18 1 97.44 22 GLN B N 1
ATOM 1655 C CA . GLN B 1 22 ? -12.586 23.297 10.57 1 97.44 22 GLN B CA 1
ATOM 1656 C C . GLN B 1 22 ? -13.406 22.281 11.359 1 97.44 22 GLN B C 1
ATOM 1658 O O . GLN B 1 22 ? -12.859 21.547 12.188 1 97.44 22 GLN B O 1
ATOM 1663 N N . ALA B 1 23 ? -14.695 22.281 11.094 1 98.19 23 ALA B N 1
ATOM 1664 C CA . ALA B 1 23 ? -15.578 21.328 11.773 1 98.19 23 ALA B CA 1
ATOM 1665 C C . ALA B 1 23 ? -15.227 19.891 11.406 1 98.19 23 ALA B C 1
ATOM 1667 O O . ALA B 1 23 ? -15.258 19 12.258 1 98.19 23 ALA B O 1
ATOM 1668 N N . ILE B 1 24 ? -14.922 19.656 10.125 1 98.62 24 ILE B N 1
ATOM 1669 C CA . ILE B 1 24 ? -14.516 18.328 9.68 1 98.62 24 ILE B CA 1
ATOM 1670 C C . ILE B 1 24 ? -13.242 17.906 10.406 1 98.62 24 ILE B C 1
ATOM 1672 O O . ILE B 1 24 ? -13.164 16.797 10.93 1 98.62 24 ILE B O 1
ATOM 1676 N N . GLU B 1 25 ? -12.242 18.75 10.422 1 98.56 25 GLU B N 1
ATOM 1677 C CA . GLU B 1 25 ? -10.969 18.453 11.078 1 98.56 25 GLU B CA 1
ATOM 1678 C C . GLU B 1 25 ? -11.18 18.094 12.555 1 98.56 25 GLU B C 1
ATOM 1680 O O . GLU B 1 25 ? -10.633 17.109 13.047 1 98.56 25 GLU B O 1
ATOM 1685 N N . ALA B 1 26 ? -11.984 18.953 13.273 1 98.19 26 ALA B N 1
ATOM 1686 C CA . ALA B 1 26 ? -12.227 18.734 14.695 1 98.19 26 ALA B CA 1
ATOM 1687 C C . ALA B 1 26 ? -12.953 17.422 14.945 1 98.19 26 ALA B C 1
ATOM 1689 O O . ALA B 1 26 ? -12.57 16.641 15.828 1 98.19 26 ALA B O 1
ATOM 1690 N N . ARG B 1 27 ? -13.953 17.156 14.188 1 98.69 27 ARG B N 1
ATOM 1691 C CA . ARG B 1 27 ? -14.75 15.945 14.359 1 98.69 27 ARG B CA 1
ATOM 1692 C C . ARG B 1 27 ? -13.914 14.703 14.078 1 98.69 27 ARG B C 1
ATOM 1694 O O . ARG B 1 27 ? -13.953 13.734 14.852 1 98.69 27 ARG B O 1
ATOM 1701 N N . LEU B 1 28 ? -13.172 14.711 13.016 1 98.81 28 LEU B N 1
ATOM 1702 C CA . LEU B 1 28 ? -12.414 13.523 12.617 1 98.81 28 LEU B CA 1
ATOM 1703 C C . LEU B 1 28 ? -11.258 13.281 13.578 1 98.81 28 LEU B C 1
ATOM 1705 O O . LEU B 1 28 ? -10.891 12.133 13.836 1 98.81 28 LEU B O 1
ATOM 1709 N N . HIS B 1 29 ? -10.68 14.367 14.102 1 98.69 29 HIS B N 1
ATOM 1710 C CA . HIS B 1 29 ? -9.664 14.164 15.125 1 98.69 29 HIS B CA 1
ATOM 1711 C C . HIS B 1 29 ? -10.219 13.391 16.312 1 98.69 29 HIS B C 1
ATOM 1713 O O . HIS B 1 29 ? -9.609 12.43 16.781 1 98.69 29 HIS B O 1
ATOM 1719 N N . GLU B 1 30 ? -11.359 13.844 16.781 1 98.56 30 GLU B N 1
ATOM 1720 C CA . GLU B 1 30 ? -12 13.18 17.922 1 98.56 30 GLU B CA 1
ATOM 1721 C C . GLU B 1 30 ? -12.352 11.734 17.578 1 98.56 30 GLU B C 1
ATOM 1723 O O . GLU B 1 30 ? -12.047 10.82 18.359 1 98.56 30 GLU B O 1
ATOM 1728 N N . ASP B 1 31 ? -12.977 11.492 16.438 1 98.69 31 ASP B N 1
ATOM 1729 C CA . ASP B 1 31 ? -13.43 10.164 16.031 1 98.69 31 ASP B CA 1
ATOM 1730 C C . ASP B 1 31 ? -12.258 9.203 15.883 1 98.69 31 ASP B C 1
ATOM 1732 O O . ASP B 1 31 ? -12.297 8.078 16.375 1 98.69 31 ASP B O 1
ATOM 1736 N N . LEU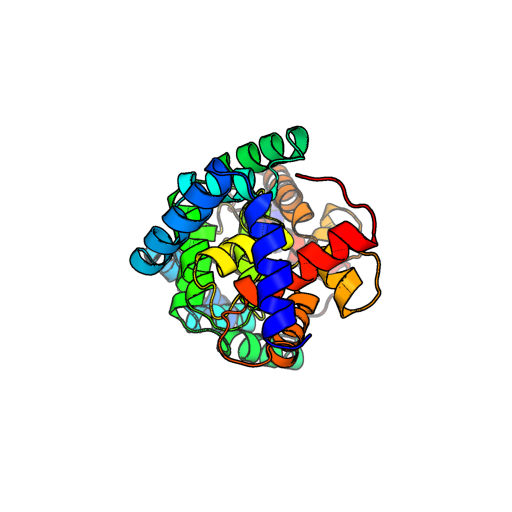 B 1 32 ? -11.219 9.625 15.195 1 98.62 32 LEU B N 1
ATOM 1737 C CA . LEU B 1 32 ? -10.117 8.742 14.844 1 98.62 32 LEU B CA 1
ATOM 1738 C C . LEU B 1 32 ? -9.305 8.367 16.078 1 98.62 32 LEU B C 1
ATOM 1740 O O . LEU B 1 32 ? -8.797 7.25 16.188 1 98.62 32 LEU B O 1
ATOM 1744 N N . THR B 1 33 ? -9.156 9.352 16.938 1 96.81 33 THR B N 1
ATOM 1745 C CA . THR B 1 33 ? -8.445 9.062 18.172 1 96.81 33 THR B CA 1
ATOM 1746 C C . THR B 1 33 ? -9.18 8.008 19 1 96.81 33 THR B C 1
ATOM 1748 O O . THR B 1 33 ? -8.555 7.168 19.641 1 96.81 33 THR B O 1
ATOM 1751 N N . ASP B 1 34 ? -10.453 8.039 18.938 1 97.75 34 ASP B N 1
ATOM 1752 C CA . ASP B 1 34 ? -11.281 7.098 19.672 1 97.75 34 ASP B CA 1
ATOM 1753 C C . ASP B 1 34 ? -11.359 5.75 18.953 1 97.75 34 ASP B C 1
ATOM 1755 O O . ASP B 1 34 ? -11.219 4.699 19.594 1 97.75 34 ASP B O 1
ATOM 1759 N N . GLN B 1 35 ? -11.594 5.734 17.641 1 98.06 35 GLN B N 1
ATOM 1760 C CA . GLN B 1 35 ? -11.875 4.539 16.859 1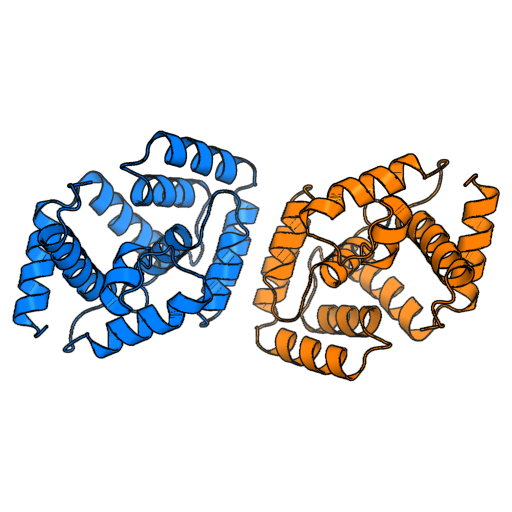 98.06 35 GLN B CA 1
ATOM 1761 C C . GLN B 1 35 ? -10.602 3.758 16.562 1 98.06 35 GLN B C 1
ATOM 1763 O O . GLN B 1 35 ? -10.633 2.531 16.438 1 98.06 35 GLN B O 1
ATOM 1768 N N . GLN B 1 36 ? -9.539 4.492 16.312 1 98.25 36 GLN B N 1
ATOM 1769 C CA . GLN B 1 36 ? -8.234 3.949 15.93 1 98.25 36 GLN B CA 1
ATOM 1770 C C . GLN B 1 36 ? -8.281 3.328 14.539 1 98.25 36 GLN B C 1
ATOM 1772 O O . GLN B 1 36 ? -7.582 2.348 14.266 1 98.25 36 GLN B O 1
ATOM 1777 N N . TYR B 1 37 ? -9.156 3.732 13.758 1 98.81 37 TYR B N 1
ATOM 1778 C CA . TYR B 1 37 ? -9.297 3.521 12.32 1 98.81 37 TYR B CA 1
ATOM 1779 C C . TYR B 1 37 ? -10.156 4.609 11.695 1 98.81 37 TYR B C 1
ATOM 1781 O O . TYR B 1 37 ? -10.719 5.453 12.398 1 98.81 37 TYR B O 1
ATOM 1789 N N . ILE B 1 38 ? -10.219 4.645 10.375 1 98.94 38 ILE B N 1
ATOM 1790 C CA . ILE B 1 38 ? -11.086 5.586 9.68 1 98.94 38 ILE B CA 1
ATOM 1791 C C . ILE B 1 38 ? -12.117 4.828 8.852 1 98.94 38 ILE B C 1
ATOM 1793 O O . ILE B 1 38 ? -11.805 3.801 8.242 1 98.94 38 ILE B O 1
ATOM 1797 N N . THR B 1 39 ? -13.352 5.258 8.805 1 98.94 39 THR B N 1
ATOM 1798 C CA . THR B 1 39 ? -14.383 4.656 7.969 1 98.94 39 THR B CA 1
ATOM 1799 C C . THR B 1 39 ? -14.344 5.246 6.559 1 98.94 39 THR B C 1
ATOM 1801 O O . THR B 1 39 ? -13.727 6.285 6.332 1 98.94 39 THR B O 1
ATOM 1804 N N . ARG B 1 40 ? -15.016 4.582 5.691 1 98.88 40 ARG B N 1
ATOM 1805 C CA . ARG B 1 40 ? -15.062 5.047 4.309 1 98.88 40 ARG B CA 1
ATOM 1806 C C . ARG B 1 40 ? -15.719 6.422 4.219 1 98.88 40 ARG B C 1
ATOM 1808 O O . ARG B 1 40 ? -15.234 7.301 3.504 1 98.88 40 ARG B O 1
ATOM 1815 N N . ASP B 1 41 ? -16.844 6.672 4.93 1 98.88 41 ASP B N 1
ATOM 1816 C CA . ASP B 1 41 ? -17.516 7.965 4.938 1 98.88 41 ASP B CA 1
ATOM 1817 C C . ASP B 1 41 ? -16.609 9.055 5.492 1 98.88 41 ASP B C 1
ATOM 1819 O O . ASP B 1 41 ? -16.578 10.172 4.965 1 98.88 41 ASP B O 1
ATOM 1823 N N . GLN B 1 42 ? -15.961 8.742 6.559 1 98.94 42 GLN B N 1
ATOM 1824 C CA . GLN B 1 42 ? -15.023 9.688 7.152 1 98.94 42 GLN B CA 1
ATOM 1825 C C . GLN B 1 42 ? -13.875 10 6.191 1 98.94 42 GLN B C 1
ATOM 1827 O O . GLN B 1 42 ? -13.414 11.141 6.117 1 98.94 42 GLN B O 1
ATOM 1832 N N . LEU B 1 43 ? -13.383 8.977 5.484 1 98.94 43 LEU B N 1
ATOM 1833 C CA . LEU B 1 43 ? -12.328 9.164 4.5 1 98.94 43 LEU B CA 1
ATOM 1834 C C . LEU B 1 43 ? -12.789 10.086 3.375 1 98.94 43 LEU B C 1
ATOM 1836 O O . LEU B 1 43 ? -12.008 10.898 2.869 1 98.94 43 LEU B O 1
ATOM 1840 N N . GLU B 1 44 ? -14.016 9.953 2.947 1 98.94 44 GLU B N 1
ATOM 1841 C CA . GLU B 1 44 ? -14.57 10.875 1.963 1 98.94 44 GLU B CA 1
ATOM 1842 C C . GLU B 1 44 ? -14.523 12.312 2.469 1 98.94 44 GLU B C 1
ATOM 1844 O O . GLU B 1 44 ? -14.258 13.242 1.699 1 98.94 44 GLU B O 1
ATOM 1849 N N . ASP B 1 45 ? -14.812 12.5 3.746 1 98.88 45 ASP B N 1
ATOM 1850 C CA . ASP B 1 45 ? -14.719 13.828 4.34 1 98.88 45 ASP B CA 1
ATOM 1851 C C . ASP B 1 45 ? -13.289 14.352 4.285 1 98.88 45 ASP B C 1
ATOM 1853 O O . ASP B 1 45 ? -13.07 15.555 4.09 1 98.88 45 ASP B O 1
ATOM 1857 N N . VAL B 1 46 ? -12.305 13.461 4.508 1 98.94 46 VAL B N 1
ATOM 1858 C CA . VAL B 1 46 ? -10.898 13.844 4.391 1 98.94 46 VAL B CA 1
ATOM 1859 C C . VAL B 1 46 ? -10.617 14.352 2.975 1 98.94 46 VAL B C 1
ATOM 1861 O O . VAL B 1 46 ? -9.961 15.375 2.793 1 98.94 46 VAL B O 1
ATOM 1864 N N . VAL B 1 47 ? -11.086 13.586 1.983 1 98.94 47 VAL B N 1
ATOM 1865 C CA . VAL B 1 47 ? -10.875 13.945 0.587 1 98.94 47 VAL B CA 1
ATOM 1866 C C . VAL B 1 47 ? -11.539 15.289 0.298 1 98.94 47 VAL B C 1
ATOM 1868 O O . VAL B 1 47 ? -10.953 16.156 -0.354 1 98.94 47 VAL B O 1
ATOM 1871 N N . ARG B 1 48 ? -12.766 15.516 0.812 1 98.44 48 ARG B N 1
ATOM 1872 C CA . ARG B 1 48 ? -13.461 16.781 0.647 1 98.44 48 ARG B CA 1
ATOM 1873 C C . ARG B 1 48 ? -12.672 17.938 1.28 1 98.44 48 ARG B C 1
ATOM 1875 O O . ARG B 1 48 ? -12.547 19.016 0.695 1 98.44 48 ARG B O 1
ATOM 1882 N N . TRP B 1 49 ? -12.188 17.672 2.418 1 98.56 49 TRP B N 1
ATOM 1883 C CA . TRP B 1 49 ? -11.406 18.672 3.152 1 98.56 49 TRP B CA 1
ATOM 1884 C C . TRP B 1 49 ? -10.148 19.047 2.379 1 98.56 49 TRP B C 1
ATOM 1886 O O . TRP B 1 49 ? -9.891 20.234 2.152 1 98.56 49 TRP B O 1
ATOM 1896 N N . LYS B 1 50 ? -9.352 18.016 1.875 1 98.19 50 LYS B N 1
ATOM 1897 C CA . LYS B 1 50 ? -8.039 18.25 1.271 1 98.19 50 LYS B CA 1
ATOM 1898 C C . LYS B 1 50 ? -8.172 18.844 -0.128 1 98.19 50 LYS B C 1
ATOM 1900 O O . LYS B 1 50 ? -7.355 19.672 -0.54 1 98.19 50 LYS B O 1
ATOM 1905 N N . LEU B 1 51 ? -9.25 18.422 -0.786 1 97.38 51 LEU B N 1
ATOM 1906 C CA . LEU B 1 51 ? -9.383 18.797 -2.188 1 97.38 51 LEU B CA 1
ATOM 1907 C C . LEU B 1 51 ? -10.539 19.781 -2.381 1 97.38 51 LEU B C 1
ATOM 1909 O O . LEU B 1 51 ? -11.188 19.781 -3.426 1 97.38 51 LEU B O 1
ATOM 1913 N N . ASN B 1 52 ? -10.844 20.531 -1.394 1 95.19 52 ASN B N 1
ATOM 1914 C CA . ASN B 1 52 ? -11.945 21.484 -1.392 1 95.19 52 ASN B CA 1
ATOM 1915 C C . ASN B 1 52 ? -11.875 22.422 -2.594 1 95.19 52 ASN B C 1
ATOM 1917 O O . ASN B 1 52 ? -12.898 22.734 -3.207 1 95.19 52 ASN B O 1
ATOM 1921 N N . GLY B 1 53 ? -10.703 22.906 -2.986 1 93.12 53 GLY B N 1
ATOM 1922 C CA . GLY B 1 53 ? -10.539 23.859 -4.07 1 93.12 53 GLY B CA 1
ATOM 1923 C C . GLY B 1 53 ? -10.414 23.203 -5.43 1 93.12 53 GLY B C 1
ATOM 1924 O O . GLY B 1 53 ? -10.156 23.875 -6.43 1 93.12 53 GLY B O 1
ATOM 1925 N N . MET B 1 54 ? -10.469 21.875 -5.5 1 94.88 54 MET B N 1
ATOM 1926 C CA . MET B 1 54 ? -10.328 21.109 -6.734 1 94.88 54 MET B CA 1
ATOM 1927 C C . MET B 1 54 ? -11.5 20.141 -6.914 1 94.88 54 MET B C 1
ATOM 1929 O O . MET B 1 54 ? -11.312 18.922 -6.891 1 94.88 54 MET B O 1
ATOM 1933 N N . PRO B 1 55 ? -12.688 20.719 -7.254 1 96.19 55 PRO B N 1
ATOM 1934 C CA . PRO B 1 55 ? -13.906 19.906 -7.238 1 96.19 55 PRO B CA 1
ATOM 1935 C C . PRO B 1 55 ? -13.836 18.719 -8.195 1 96.19 55 PRO B C 1
ATOM 1937 O O . PRO B 1 55 ? -14.375 17.641 -7.895 1 96.19 55 PRO B O 1
ATOM 1940 N N . GLY B 1 56 ? -13.258 18.922 -9.406 1 97.88 56 GLY B N 1
ATOM 1941 C CA . GLY B 1 56 ? -13.133 17.812 -10.328 1 97.88 56 GLY B CA 1
ATOM 1942 C C . GLY B 1 56 ? -12.336 16.641 -9.758 1 97.88 56 GLY B C 1
ATOM 1943 O O . GLY B 1 56 ? -12.797 15.5 -9.789 1 97.88 56 GLY B O 1
ATOM 1944 N N . ARG B 1 57 ? -11.195 16.953 -9.211 1 97.81 57 ARG B N 1
ATOM 1945 C CA . ARG B 1 57 ? -10.344 15.938 -8.602 1 97.81 57 ARG B CA 1
ATOM 1946 C C . ARG B 1 57 ? -11 15.344 -7.359 1 97.81 57 ARG B C 1
ATOM 1948 O O . ARG B 1 57 ? -10.859 14.148 -7.086 1 97.81 57 ARG B O 1
ATOM 1955 N N . ARG B 1 58 ? -11.625 16.172 -6.621 1 98.38 58 ARG B N 1
ATOM 1956 C CA . ARG B 1 58 ? -12.32 15.734 -5.414 1 98.38 58 ARG B CA 1
ATOM 1957 C C . ARG B 1 58 ? -13.359 14.664 -5.73 1 98.38 58 ARG B C 1
ATOM 1959 O O . ARG B 1 58 ? -13.375 13.602 -5.102 1 98.38 58 ARG B O 1
ATOM 1966 N N . GLU B 1 59 ? -14.172 14.945 -6.73 1 98.62 59 GLU B N 1
ATOM 1967 C CA . GLU B 1 59 ? -15.227 14.008 -7.109 1 98.62 59 GLU B CA 1
ATOM 1968 C C . GLU B 1 59 ? -14.641 12.688 -7.605 1 98.62 59 GLU B C 1
ATOM 1970 O O . GLU B 1 59 ? -15.125 11.609 -7.246 1 98.62 59 GLU B O 1
ATOM 1975 N N . ARG B 1 60 ? -13.656 12.805 -8.398 1 98.75 60 ARG B N 1
ATOM 1976 C CA . ARG B 1 60 ? -13 11.609 -8.922 1 98.75 60 ARG B CA 1
ATOM 1977 C C . ARG B 1 60 ? -12.414 10.766 -7.797 1 98.75 60 ARG B C 1
ATOM 1979 O O . ARG B 1 60 ? -12.578 9.547 -7.781 1 98.75 60 ARG B O 1
ATOM 1986 N N . ASN B 1 61 ? -11.727 11.398 -6.871 1 98.88 61 ASN B N 1
ATOM 1987 C CA . ASN B 1 61 ? -11.102 10.68 -5.77 1 98.88 61 ASN B CA 1
ATOM 1988 C C . ASN B 1 61 ? -12.141 10.047 -4.848 1 98.88 61 ASN B C 1
ATOM 1990 O O . ASN B 1 61 ? -11.945 8.93 -4.359 1 98.88 61 ASN B O 1
ATOM 1994 N N . ILE B 1 62 ? -13.211 10.766 -4.594 1 98.88 62 ILE B N 1
ATOM 1995 C CA . ILE B 1 62 ? -14.281 10.211 -3.77 1 98.88 62 ILE B CA 1
ATOM 1996 C C . ILE B 1 62 ? -14.867 8.977 -4.445 1 98.88 62 ILE B C 1
ATOM 1998 O O . ILE B 1 62 ? -15.109 7.957 -3.789 1 98.88 62 ILE B O 1
ATOM 2002 N N . LYS B 1 63 ? -15.086 9.055 -5.75 1 98.81 63 LYS B N 1
ATOM 2003 C CA . LYS B 1 63 ? -15.602 7.906 -6.488 1 98.81 63 LYS B CA 1
ATOM 2004 C C . LYS B 1 63 ? -14.656 6.711 -6.379 1 98.81 63 LYS B C 1
ATOM 2006 O O . LYS B 1 63 ? -15.102 5.566 -6.293 1 98.81 63 LYS B O 1
ATOM 2011 N N . GLN B 1 64 ? -13.398 6.969 -6.426 1 98.81 64 GLN B N 1
ATOM 2012 C CA . GLN B 1 64 ? -12.406 5.906 -6.285 1 98.81 64 GLN B CA 1
ATOM 2013 C C . GLN B 1 64 ? -12.469 5.27 -4.898 1 98.81 64 GLN B C 1
ATOM 2015 O O . GLN B 1 64 ? -12.414 4.047 -4.766 1 98.81 64 GLN B O 1
ATOM 2020 N N . VAL B 1 65 ? -12.57 6.09 -3.855 1 98.88 65 VAL B N 1
ATOM 2021 C CA . VAL B 1 65 ? -12.695 5.582 -2.494 1 98.88 65 VAL B CA 1
ATOM 2022 C C . VAL B 1 65 ? -13.914 4.668 -2.395 1 98.88 65 VAL B C 1
ATOM 2024 O O . VAL B 1 65 ? -13.875 3.645 -1.707 1 98.88 65 VAL B O 1
ATOM 2027 N N . GLN B 1 66 ? -14.906 5.008 -3.109 1 98.75 66 GLN B N 1
ATOM 2028 C CA . GLN B 1 66 ? -16.188 4.309 -3.021 1 98.75 66 GLN B CA 1
ATOM 2029 C C . GLN B 1 66 ? -16.125 2.949 -3.711 1 98.75 66 GLN B C 1
ATOM 2031 O O . GLN B 1 66 ? -17.016 2.119 -3.549 1 98.75 66 GLN B O 1
ATOM 2036 N N . THR B 1 67 ? -15.086 2.635 -4.426 1 98.62 67 THR B N 1
ATOM 2037 C CA . THR B 1 67 ? -14.969 1.372 -5.145 1 98.62 67 THR B CA 1
ATOM 2038 C C . THR B 1 67 ? -14.594 0.238 -4.191 1 98.62 67 THR B C 1
ATOM 2040 O O . THR B 1 67 ? -14.664 -0.937 -4.562 1 98.62 67 THR B O 1
ATOM 2043 N N . VAL B 1 68 ? -14.211 0.511 -2.938 1 98.88 68 VAL B N 1
ATOM 2044 C CA . VAL B 1 68 ? -13.828 -0.528 -1.988 1 98.88 68 VAL B CA 1
ATOM 2045 C C . VAL B 1 68 ? -14.789 -0.531 -0.807 1 98.88 68 VAL B C 1
ATOM 2047 O O . VAL B 1 68 ? -15.398 0.495 -0.493 1 98.88 68 VAL B O 1
ATOM 2050 N N . PRO B 1 69 ? -15.008 -1.692 -0.191 1 98.81 69 PRO B N 1
ATOM 2051 C CA . PRO B 1 69 ? -15.922 -1.74 0.956 1 98.81 69 PRO B CA 1
ATOM 2052 C C . PRO B 1 69 ? -15.375 -0.986 2.17 1 98.81 69 PRO B C 1
ATOM 2054 O O . PRO B 1 69 ? -14.164 -0.779 2.281 1 98.81 69 PRO B O 1
ATOM 2057 N N . ASP B 1 70 ? -16.281 -0.568 3.059 1 98.94 70 ASP B N 1
ATOM 2058 C CA . ASP B 1 70 ? -15.914 0.119 4.293 1 98.94 70 ASP B CA 1
ATOM 2059 C C . ASP B 1 70 ? -14.875 -0.683 5.082 1 98.94 70 ASP B C 1
ATOM 2061 O O . ASP B 1 70 ? -13.938 -0.115 5.645 1 98.94 70 ASP B O 1
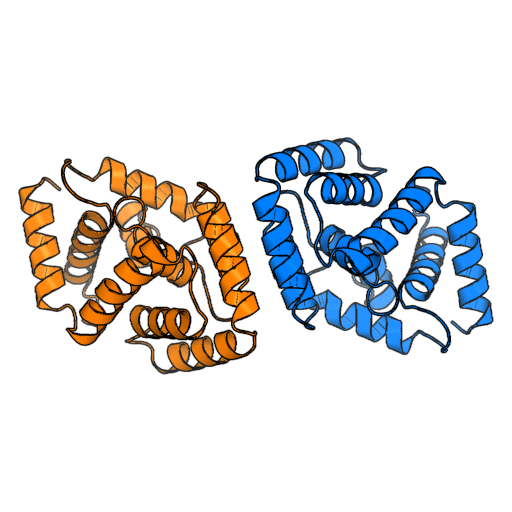ATOM 2065 N N . GLU B 1 71 ? -15.055 -1.998 5.109 1 98.94 71 GLU B N 1
ATOM 2066 C CA . GLU B 1 71 ? -14.164 -2.861 5.883 1 98.94 71 GLU B CA 1
ATOM 2067 C C . GLU B 1 71 ? -12.734 -2.795 5.359 1 98.94 71 GLU B C 1
ATOM 2069 O O . GLU B 1 71 ? -11.781 -2.854 6.137 1 98.94 71 GLU B O 1
ATOM 2074 N N . PHE B 1 72 ? -12.57 -2.668 4.051 1 98.94 72 PHE B N 1
ATOM 2075 C CA . PHE B 1 72 ? -11.25 -2.516 3.453 1 98.94 72 PHE B CA 1
ATOM 2076 C C . PHE B 1 72 ? -10.562 -1.262 3.977 1 98.94 72 PHE B C 1
ATOM 2078 O O . PHE B 1 72 ? -9.398 -1.312 4.391 1 98.94 72 PHE B O 1
ATOM 2085 N N . VAL B 1 73 ? -11.273 -0.136 4.016 1 99 73 VAL B N 1
ATOM 2086 C CA . VAL B 1 73 ? -10.75 1.148 4.465 1 99 73 VAL B CA 1
ATOM 2087 C C . VAL B 1 73 ? -10.359 1.062 5.938 1 99 73 VAL B C 1
ATOM 2089 O O . VAL B 1 73 ? -9.281 1.521 6.332 1 99 73 VAL B O 1
ATOM 2092 N N . ARG B 1 74 ? -11.188 0.421 6.703 1 98.94 74 ARG B N 1
ATOM 2093 C CA . ARG B 1 74 ? -10.938 0.295 8.133 1 98.94 74 ARG B CA 1
ATOM 2094 C C . ARG B 1 74 ? -9.688 -0.535 8.398 1 98.94 74 ARG B C 1
ATOM 2096 O O . ARG B 1 74 ? -8.836 -0.142 9.195 1 98.94 74 ARG B O 1
ATOM 2103 N N . LEU B 1 75 ? -9.547 -1.65 7.719 1 98.94 75 LEU B N 1
ATOM 2104 C CA . LEU B 1 75 ? -8.414 -2.545 7.926 1 98.94 75 LEU B CA 1
ATOM 2105 C C . LEU B 1 75 ? -7.109 -1.866 7.531 1 98.94 75 LEU B C 1
ATOM 2107 O O . LEU B 1 75 ? -6.129 -1.921 8.273 1 98.94 75 LEU B O 1
ATOM 2111 N N . VAL B 1 76 ? -7.074 -1.182 6.434 1 98.94 76 VAL B N 1
ATOM 2112 C CA . VAL B 1 76 ? -5.859 -0.537 5.941 1 98.94 76 VAL B CA 1
ATOM 2113 C C . VAL B 1 76 ? -5.457 0.59 6.891 1 98.94 76 VAL B C 1
ATOM 2115 O O . VAL B 1 76 ? -4.281 0.722 7.242 1 98.94 76 VAL B O 1
ATOM 2118 N N . SER B 1 77 ? -6.418 1.4 7.281 1 98.94 77 SER B N 1
ATOM 2119 C CA . SER B 1 77 ? -6.09 2.52 8.156 1 98.94 77 SER B CA 1
ATOM 2120 C C . SER B 1 77 ? -5.664 2.033 9.539 1 98.94 77 SER B C 1
ATOM 2122 O O . SER B 1 77 ? -4.762 2.605 10.148 1 98.94 77 SER B O 1
ATOM 2124 N N . GLU B 1 78 ? -6.332 1.028 10.023 1 98.88 78 GLU B N 1
ATOM 2125 C CA . GLU B 1 78 ? -5.934 0.44 11.305 1 98.88 78 GLU B CA 1
ATOM 2126 C C . GLU B 1 78 ? -4.488 -0.045 11.258 1 98.88 78 GLU B C 1
ATOM 2128 O O . GLU B 1 78 ? -3.73 0.155 12.211 1 98.88 78 GLU B O 1
ATOM 2133 N N . ALA B 1 79 ? -4.125 -0.703 10.195 1 98.94 79 ALA B N 1
ATOM 2134 C CA . ALA B 1 79 ? -2.746 -1.152 10.016 1 98.94 79 ALA B CA 1
ATOM 2135 C C . ALA B 1 79 ? -1.779 0.028 10.031 1 98.94 79 ALA B C 1
ATOM 2137 O O . ALA B 1 79 ? -0.747 -0.015 10.703 1 98.94 79 ALA B O 1
ATOM 2138 N N . ALA B 1 80 ? -2.123 1.063 9.305 1 98.94 80 ALA B N 1
ATOM 2139 C CA . ALA B 1 80 ? -1.254 2.234 9.219 1 98.94 80 ALA B CA 1
ATOM 2140 C C . ALA B 1 80 ? -1.053 2.871 10.594 1 98.94 80 ALA B C 1
ATOM 2142 O O . ALA B 1 80 ? 0.041 3.344 10.914 1 98.94 80 ALA B O 1
ATOM 2143 N N . PHE B 1 81 ? -2.129 2.914 11.406 1 98.81 81 PHE B N 1
ATOM 2144 C CA . PHE B 1 81 ? -2.076 3.562 12.711 1 98.81 81 PHE B CA 1
ATOM 2145 C C . PHE B 1 81 ? -1.279 2.723 13.703 1 98.81 81 PHE B C 1
ATOM 2147 O O . PHE B 1 81 ? -0.865 3.219 14.75 1 98.81 81 PHE B O 1
ATOM 2154 N N . LEU B 1 82 ? -1.015 1.464 13.375 1 98.38 82 LEU B N 1
ATOM 2155 C CA . LEU B 1 82 ? -0.371 0.514 14.281 1 98.38 82 LEU B CA 1
ATOM 2156 C C . LEU B 1 82 ? 1.138 0.733 14.312 1 98.38 82 LEU B C 1
ATOM 2158 O O . LEU B 1 82 ? 1.806 0.33 15.266 1 98.38 82 LEU B O 1
ATOM 2162 N N . VAL B 1 83 ? 1.688 1.288 13.258 1 98.56 83 VAL B N 1
ATOM 2163 C CA . VAL B 1 83 ? 3.137 1.415 13.133 1 98.56 83 VAL B CA 1
ATOM 2164 C C . VAL B 1 83 ? 3.541 2.881 13.281 1 98.56 83 VAL B C 1
ATOM 2166 O O . VAL B 1 83 ? 2.709 3.779 13.125 1 98.56 83 VAL B O 1
ATOM 2169 N N . ASP B 1 84 ? 4.789 3.111 13.602 1 97.56 84 ASP B N 1
ATOM 2170 C CA . ASP B 1 84 ? 5.32 4.457 13.805 1 97.56 84 ASP B CA 1
ATOM 2171 C C . ASP B 1 84 ? 6.434 4.762 12.805 1 97.56 84 ASP B C 1
ATOM 2173 O O . ASP B 1 84 ? 7.574 5.02 13.203 1 97.56 84 ASP B O 1
ATOM 2177 N N . ASP B 1 85 ? 6.23 4.613 11.609 1 98.5 85 ASP B N 1
ATOM 2178 C CA . ASP B 1 85 ? 7.074 4.902 10.453 1 98.5 85 ASP B CA 1
ATOM 2179 C C . ASP B 1 85 ? 6.301 5.688 9.391 1 98.5 85 ASP B C 1
ATOM 2181 O O . ASP B 1 85 ? 5.543 5.105 8.617 1 98.5 85 ASP B O 1
ATOM 2185 N N . PRO B 1 86 ? 6.551 6.98 9.359 1 98.81 86 PRO B N 1
ATOM 2186 C CA . PRO B 1 86 ? 5.703 7.848 8.539 1 98.81 86 PRO B CA 1
ATOM 2187 C C . PRO B 1 86 ? 5.68 7.43 7.07 1 98.81 86 PRO B C 1
ATOM 2189 O O . PRO B 1 86 ? 4.633 7.484 6.422 1 98.81 86 PRO B O 1
ATOM 2192 N N . ALA B 1 87 ? 6.824 7.055 6.531 1 98.75 87 ALA B N 1
ATOM 2193 C CA . ALA B 1 87 ? 6.859 6.625 5.137 1 98.75 87 ALA B CA 1
ATOM 2194 C C . ALA B 1 87 ? 6.035 5.355 4.934 1 98.75 87 ALA B C 1
ATOM 2196 O O . ALA B 1 87 ? 5.305 5.234 3.947 1 98.75 87 ALA B O 1
ATOM 2197 N N . LEU B 1 88 ? 6.121 4.43 5.852 1 98.81 88 LEU B N 1
ATOM 2198 C CA . LEU B 1 88 ? 5.367 3.186 5.777 1 98.81 88 LEU B CA 1
ATOM 2199 C C . LEU B 1 88 ? 3.873 3.447 5.949 1 98.81 88 LEU B C 1
ATOM 2201 O O . LEU B 1 88 ? 3.049 2.818 5.281 1 98.81 88 LEU B O 1
ATOM 2205 N N . GLN B 1 89 ? 3.506 4.344 6.855 1 98.94 89 GLN B N 1
ATOM 2206 C CA . GLN B 1 89 ? 2.111 4.715 7.059 1 98.94 89 GLN B CA 1
ATOM 2207 C C . GLN B 1 89 ? 1.494 5.266 5.777 1 98.94 89 GLN B C 1
ATOM 2209 O O . GLN B 1 89 ? 0.393 4.867 5.391 1 98.94 89 GLN B O 1
ATOM 2214 N N . LEU B 1 90 ? 2.27 6.102 5.094 1 98.94 90 LEU B N 1
ATOM 2215 C CA . LEU B 1 90 ? 1.752 6.684 3.861 1 98.94 90 LEU B CA 1
ATOM 2216 C C . LEU B 1 90 ? 1.632 5.629 2.77 1 98.94 90 LEU B C 1
ATOM 2218 O O . LEU B 1 90 ? 0.639 5.598 2.037 1 98.94 90 LEU B O 1
ATOM 2222 N N . LYS B 1 91 ? 2.688 4.809 2.674 1 98.81 91 LYS B N 1
ATOM 2223 C CA . LYS B 1 91 ? 2.643 3.738 1.682 1 98.81 91 LYS B CA 1
ATOM 2224 C C . LYS B 1 91 ? 1.416 2.852 1.884 1 98.81 91 LYS B C 1
ATOM 2226 O O . LYS B 1 91 ? 0.769 2.449 0.915 1 98.81 91 LYS B O 1
ATOM 2231 N N . THR B 1 92 ? 1.071 2.588 3.088 1 98.94 92 THR B N 1
ATOM 2232 C CA . THR B 1 92 ? -0.063 1.738 3.436 1 98.94 92 THR B CA 1
ATOM 2233 C C . THR B 1 92 ? -1.381 2.441 3.121 1 98.94 92 THR B C 1
ATOM 2235 O O . THR B 1 92 ? -2.236 1.885 2.43 1 98.94 92 THR B O 1
ATOM 2238 N N . LEU B 1 93 ? -1.533 3.662 3.512 1 98.94 93 LEU B N 1
ATOM 2239 C CA . LEU B 1 93 ? -2.764 4.418 3.307 1 98.94 93 LEU B CA 1
ATOM 2240 C C . LEU B 1 93 ? -3.01 4.66 1.821 1 98.94 93 LEU B C 1
ATOM 2242 O O . LEU B 1 93 ? -4.156 4.684 1.372 1 98.94 93 LEU B O 1
ATOM 2246 N N . LYS B 1 94 ? -1.931 4.82 1.072 1 98.88 94 LYS B N 1
ATOM 2247 C CA . LYS B 1 94 ? -2.029 5.113 -0.355 1 98.88 94 LYS B CA 1
ATOM 2248 C C . LYS B 1 94 ? -2.535 3.9 -1.131 1 98.88 94 LYS B C 1
ATOM 2250 O O . LYS B 1 94 ? -2.9 4.016 -2.303 1 98.88 94 LYS B O 1
ATOM 2255 N N . SER B 1 95 ? -2.539 2.75 -0.478 1 98.62 95 SER B N 1
ATOM 2256 C CA . SER B 1 95 ? -3.105 1.598 -1.172 1 98.62 95 SER B CA 1
ATOM 2257 C C . SER B 1 95 ? -4.617 1.728 -1.316 1 98.62 95 SER B C 1
ATOM 2259 O O . SER B 1 95 ? -5.234 1.014 -2.109 1 98.62 95 SER B O 1
ATOM 2261 N N . ILE B 1 96 ? -5.273 2.615 -0.56 1 98.94 96 ILE B N 1
ATOM 2262 C CA . ILE B 1 96 ? -6.695 2.889 -0.739 1 98.94 96 ILE B CA 1
ATOM 2263 C C . ILE B 1 96 ? -6.906 3.705 -2.012 1 98.94 96 ILE B C 1
ATOM 2265 O O . ILE B 1 96 ? -6.293 4.762 -2.189 1 98.94 96 ILE B O 1
ATOM 2269 N N . PRO B 1 97 ? -7.781 3.213 -2.939 1 98.88 97 PRO B N 1
ATOM 2270 C CA . PRO B 1 97 ? -8.039 3.992 -4.152 1 98.88 97 PRO B CA 1
ATOM 2271 C C . PRO B 1 97 ? -8.5 5.418 -3.857 1 98.88 97 PRO B C 1
ATOM 2273 O O . PRO B 1 97 ? -9.32 5.629 -2.959 1 98.88 97 PRO B O 1
ATOM 2276 N N . GLY B 1 98 ? -7.875 6.379 -4.582 1 98.81 98 GLY B N 1
ATOM 2277 C CA . GLY B 1 98 ? -8.289 7.762 -4.422 1 98.81 98 GLY B CA 1
ATOM 2278 C C . GLY B 1 98 ? -7.453 8.523 -3.408 1 98.81 98 GLY B C 1
ATOM 2279 O O . GLY B 1 98 ? -7.582 9.742 -3.279 1 98.81 98 GLY B O 1
ATOM 2280 N N . ILE B 1 99 ? -6.551 7.82 -2.715 1 98.94 99 ILE B N 1
ATOM 2281 C CA . ILE B 1 99 ? -5.75 8.453 -1.673 1 98.94 99 ILE B CA 1
ATOM 2282 C C . ILE B 1 99 ? -4.305 8.594 -2.145 1 98.94 99 ILE B C 1
ATOM 2284 O O . ILE B 1 99 ? -3.592 7.594 -2.277 1 98.94 99 ILE B O 1
ATOM 2288 N N . GLY B 1 100 ? -3.898 9.766 -2.434 1 98.56 100 GLY B N 1
ATOM 2289 C CA . GLY B 1 100 ? -2.504 10.055 -2.73 1 98.56 100 GLY B CA 1
ATOM 2290 C C . GLY B 1 100 ? -1.688 10.391 -1.496 1 98.56 100 GLY B C 1
ATOM 2291 O O . GLY B 1 100 ? -2.195 10.328 -0.375 1 98.56 100 GLY B O 1
ATOM 2292 N N . GLY B 1 101 ? -0.413 10.688 -1.698 1 98.69 101 GLY B N 1
ATOM 2293 C CA . GLY B 1 101 ? 0.501 10.969 -0.602 1 98.69 101 GLY B CA 1
ATOM 2294 C C . GLY B 1 101 ? 0.057 12.125 0.267 1 98.69 101 GLY B C 1
ATOM 2295 O O . GLY B 1 101 ? 0.003 12.008 1.493 1 98.69 101 GLY B O 1
ATOM 2296 N N . ALA B 1 102 ? -0.272 13.227 -0.34 1 98.62 102 ALA B N 1
ATOM 2297 C CA . ALA B 1 102 ? -0.645 14.422 0.415 1 98.62 102 ALA B CA 1
ATOM 2298 C C . ALA B 1 102 ? -1.911 14.18 1.231 1 98.62 102 ALA B C 1
ATOM 2300 O O . ALA B 1 102 ? -1.998 14.594 2.391 1 98.62 102 ALA B O 1
ATOM 2301 N N . THR B 1 103 ? -2.869 13.477 0.616 1 98.88 103 THR B N 1
ATOM 2302 C CA . THR B 1 103 ? -4.109 13.18 1.324 1 98.88 103 THR B CA 1
ATOM 2303 C C . THR B 1 103 ? -3.857 12.211 2.475 1 98.88 103 THR B C 1
ATOM 2305 O O . THR B 1 103 ? -4.48 12.32 3.533 1 98.88 103 THR B O 1
ATOM 2308 N N . ALA B 1 104 ? -2.982 11.305 2.273 1 98.94 104 ALA B N 1
ATOM 2309 C CA . ALA B 1 104 ? -2.635 10.367 3.338 1 98.94 104 ALA B CA 1
ATOM 2310 C C . ALA B 1 104 ? -2.062 11.094 4.551 1 98.94 104 ALA B C 1
ATOM 2312 O O . ALA B 1 104 ? -2.309 10.703 5.691 1 98.94 104 ALA B O 1
ATOM 2313 N N . THR B 1 105 ? -1.295 12.172 4.32 1 98.94 105 THR B N 1
ATOM 2314 C CA . THR B 1 105 ? -0.76 12.93 5.445 1 98.94 105 THR B CA 1
ATOM 2315 C C . THR B 1 105 ? -1.884 13.609 6.227 1 98.94 105 THR B C 1
ATOM 2317 O O . THR B 1 105 ? -1.786 13.781 7.441 1 98.94 105 THR B O 1
ATOM 2320 N N . VAL B 1 106 ? -2.947 13.984 5.543 1 98.94 106 VAL B N 1
ATOM 2321 C CA . VAL B 1 106 ? -4.094 14.602 6.199 1 98.94 106 VAL B CA 1
ATOM 2322 C C . VAL B 1 106 ? -4.754 13.594 7.145 1 98.94 106 VAL B C 1
ATOM 2324 O O . VAL B 1 106 ? -5.148 13.953 8.258 1 98.94 106 VAL B O 1
ATOM 2327 N N . ILE B 1 107 ? -4.844 12.367 6.691 1 98.94 107 ILE B N 1
ATOM 2328 C CA . ILE B 1 107 ? -5.398 11.312 7.543 1 98.94 107 ILE B CA 1
ATOM 2329 C C . ILE B 1 107 ? -4.598 11.227 8.836 1 98.94 107 ILE B C 1
ATOM 2331 O O . ILE B 1 107 ? -5.172 11.219 9.93 1 98.94 107 ILE B O 1
ATOM 2335 N N . LEU B 1 108 ? -3.287 11.188 8.742 1 98.94 108 LEU B N 1
ATOM 2336 C CA . LEU B 1 108 ? -2.418 11.055 9.906 1 98.94 108 LEU B CA 1
ATOM 2337 C C . LEU B 1 108 ? -2.512 12.289 10.797 1 98.94 108 LEU B C 1
ATOM 2339 O O . LEU B 1 108 ? -2.539 12.172 12.023 1 98.94 108 LEU B O 1
ATOM 2343 N N . MET B 1 109 ? -2.549 13.484 10.148 1 98.88 109 MET B N 1
ATOM 2344 C CA . MET B 1 109 ? -2.654 14.727 10.906 1 98.88 109 MET B CA 1
ATOM 2345 C C . MET B 1 109 ? -3.963 14.781 11.688 1 98.88 109 MET B C 1
ATOM 2347 O O . MET B 1 109 ? -3.977 15.164 12.859 1 98.88 109 MET B O 1
ATOM 2351 N N . PHE B 1 110 ? -5.066 14.336 11.016 1 98.88 110 PHE B N 1
ATOM 2352 C CA . PHE B 1 110 ? -6.344 14.281 11.719 1 98.88 110 PHE B CA 1
ATOM 2353 C C . PHE B 1 110 ? -6.277 13.289 12.875 1 98.88 110 PHE B C 1
ATOM 2355 O O . PHE B 1 110 ? -6.883 13.516 13.93 1 98.88 110 PHE B O 1
ATOM 2362 N N . TYR B 1 111 ? -5.605 12.219 12.734 1 98.75 111 TYR B N 1
ATOM 2363 C CA . TYR B 1 111 ? -5.469 11.172 13.742 1 98.75 111 TYR B CA 1
ATOM 2364 C C . TYR B 1 111 ? -4.652 11.656 14.938 1 98.75 111 TYR B C 1
ATOM 2366 O O . TYR B 1 111 ? -5.02 11.422 16.094 1 98.75 111 TYR B O 1
ATOM 2374 N N . ASP B 1 112 ? -3.576 12.375 14.648 1 98.69 112 ASP B N 1
ATOM 2375 C CA . ASP B 1 112 ? -2.668 12.805 15.711 1 98.69 112 ASP B CA 1
ATOM 2376 C C . ASP B 1 112 ? -1.937 14.086 15.312 1 98.69 112 ASP B C 1
ATOM 2378 O O . ASP B 1 112 ? -0.776 14.047 14.898 1 98.69 112 ASP B O 1
ATOM 2382 N N . PRO B 1 113 ? -2.521 15.195 15.547 1 98.62 113 PRO B N 1
ATOM 2383 C CA . PRO B 1 113 ? -1.953 16.484 15.133 1 98.62 113 PRO B CA 1
ATOM 2384 C C . PRO B 1 113 ? -0.704 16.859 15.922 1 98.62 113 PRO B C 1
ATOM 2386 O O . PRO B 1 113 ? 0.017 17.781 15.539 1 98.62 113 PRO B O 1
ATOM 2389 N N . GLU B 1 114 ? -0.43 16.203 17.078 1 98.38 114 GLU B N 1
ATOM 2390 C CA . GLU B 1 114 ? 0.791 16.453 17.844 1 98.38 114 GLU B CA 1
ATOM 2391 C C . GLU B 1 114 ? 2.016 15.914 17.109 1 98.38 114 GLU B C 1
ATOM 2393 O O . GLU B 1 114 ? 3.09 16.516 17.156 1 98.38 114 GLU B O 1
ATOM 2398 N N . THR B 1 115 ? 1.83 14.82 16.391 1 98.19 115 THR B N 1
ATOM 2399 C CA . THR B 1 115 ? 2.949 14.078 15.828 1 98.19 115 THR B CA 1
ATOM 2400 C C . THR B 1 115 ? 3.014 14.258 14.312 1 98.19 115 THR B C 1
ATOM 2402 O O . THR B 1 115 ? 4.082 14.125 13.711 1 98.19 115 THR B O 1
ATOM 2405 N N . TYR B 1 116 ? 1.84 14.539 13.711 1 98.81 116 TYR B N 1
ATOM 2406 C CA . TYR B 1 116 ? 1.775 14.594 12.258 1 98.81 116 TYR B CA 1
ATOM 2407 C C . TYR B 1 116 ? 1.299 15.961 11.781 1 98.81 116 TYR B C 1
ATOM 2409 O O . TYR B 1 116 ? 0.755 16.734 12.57 1 98.81 116 TYR B O 1
ATOM 2417 N N . ALA B 1 117 ? 1.572 16.234 10.547 1 98.88 117 ALA B N 1
ATOM 2418 C CA . ALA B 1 117 ? 1.175 17.453 9.844 1 98.88 117 ALA B CA 1
ATOM 2419 C C . ALA B 1 117 ? 0.966 17.188 8.359 1 98.88 117 ALA B C 1
ATOM 2421 O O . ALA B 1 117 ? 1.254 16.094 7.867 1 98.88 117 ALA B O 1
ATOM 2422 N N . ILE B 1 118 ? 0.444 18.125 7.684 1 98.81 118 ILE B N 1
ATOM 2423 C CA . ILE B 1 118 ? 0.191 17.984 6.25 1 98.81 118 ILE B CA 1
ATOM 2424 C C . ILE B 1 118 ? 1.493 18.172 5.477 1 98.81 118 ILE B C 1
ATOM 2426 O O . ILE B 1 118 ? 2.242 19.125 5.73 1 98.81 118 ILE B O 1
ATOM 2430 N N . GLY B 1 119 ? 1.779 17.25 4.66 1 98.56 119 GLY B N 1
ATOM 2431 C CA . GLY B 1 119 ? 2.834 17.359 3.664 1 98.56 119 GLY B CA 1
ATOM 2432 C C . GLY B 1 119 ? 2.309 17.422 2.242 1 98.56 119 GLY B C 1
ATOM 2433 O O . GLY B 1 119 ? 1.503 16.594 1.834 1 98.56 119 GLY B O 1
ATOM 2434 N N . ASP B 1 120 ? 2.654 18.422 1.499 1 97.94 120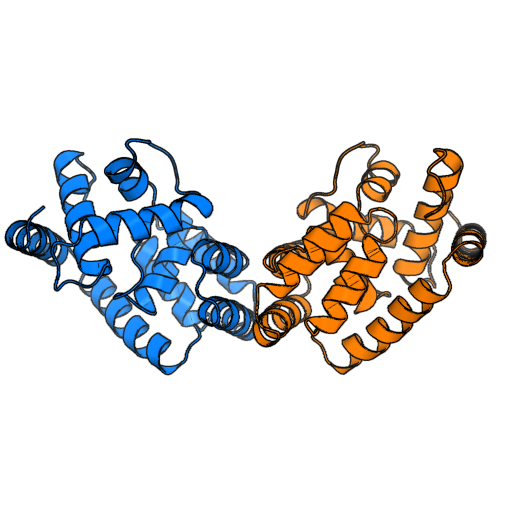 ASP B N 1
ATOM 2435 C CA . ASP B 1 120 ? 2.293 18.578 0.092 1 97.94 120 ASP B CA 1
ATOM 2436 C C . ASP B 1 120 ? 3.332 19.406 -0.656 1 97.94 120 ASP B C 1
ATOM 2438 O O . ASP B 1 120 ? 4.426 19.641 -0.144 1 97.94 120 ASP B O 1
ATOM 2442 N N . ARG B 1 121 ? 3.018 19.734 -1.878 1 97.25 121 ARG B N 1
ATOM 2443 C CA . ARG B 1 121 ? 3.998 20.422 -2.715 1 97.25 121 ARG B CA 1
ATOM 2444 C C . ARG B 1 121 ? 4.434 21.734 -2.082 1 97.25 121 ARG B C 1
ATOM 2446 O O . ARG B 1 121 ? 5.582 22.156 -2.242 1 97.25 121 ARG B O 1
ATOM 2453 N N . TYR B 1 122 ? 3.609 22.469 -1.334 1 97.31 122 TYR B N 1
ATOM 2454 C CA . TYR B 1 122 ? 3.922 23.766 -0.753 1 97.31 122 TYR B CA 1
ATOM 2455 C C . TYR B 1 122 ? 4.926 23.625 0.386 1 97.31 122 TYR B C 1
ATOM 2457 O O . TYR B 1 122 ? 5.863 24.422 0.492 1 97.31 122 TYR B O 1
ATOM 2465 N N . ILE B 1 123 ? 4.695 22.594 1.18 1 98.12 123 ILE B N 1
ATOM 2466 C CA . ILE B 1 123 ? 5.598 22.344 2.297 1 98.12 123 ILE B CA 1
ATOM 2467 C C . ILE B 1 123 ? 6.953 21.875 1.772 1 98.12 123 ILE B C 1
ATOM 2469 O O . ILE B 1 123 ? 8 22.25 2.305 1 98.12 123 ILE B O 1
ATOM 2473 N N . VAL B 1 124 ? 6.969 21.016 0.724 1 98.56 124 VAL B N 1
ATOM 2474 C CA . VAL B 1 124 ? 8.203 20.578 0.078 1 98.56 124 VAL B CA 1
ATOM 2475 C C . VAL B 1 124 ? 8.977 21.797 -0.435 1 98.56 124 VAL B C 1
ATOM 2477 O O . VAL B 1 124 ? 10.18 21.906 -0.224 1 98.56 124 VAL B O 1
ATOM 2480 N N . HIS B 1 125 ? 8.242 22.719 -1.055 1 98.25 125 HIS B N 1
ATOM 2481 C CA . HIS B 1 125 ? 8.883 23.922 -1.55 1 98.25 125 HIS B CA 1
ATOM 2482 C C . HIS B 1 125 ? 9.406 24.781 -0.401 1 98.25 125 HIS B C 1
ATOM 2484 O O . HIS B 1 125 ? 10.547 25.234 -0.43 1 98.25 125 HIS B O 1
ATOM 2490 N N . GLU B 1 126 ? 8.617 24.953 0.577 1 97.25 126 GLU B N 1
ATOM 2491 C CA . GLU B 1 126 ? 8.953 25.797 1.717 1 97.25 126 GLU B CA 1
ATOM 2492 C C . GLU B 1 126 ? 10.18 25.266 2.453 1 97.25 126 GLU B C 1
ATOM 2494 O O . GLU B 1 126 ? 11.062 26.031 2.834 1 97.25 126 GLU B O 1
ATOM 2499 N N . PHE B 1 127 ? 10.25 23.969 2.66 1 98.06 127 PHE B N 1
ATOM 2500 C CA . PHE B 1 127 ? 11.258 23.406 3.553 1 98.06 127 PHE B CA 1
ATOM 2501 C C . PHE B 1 127 ? 12.492 22.969 2.773 1 98.06 127 PHE B C 1
ATOM 2503 O O . PHE B 1 127 ? 13.602 23 3.297 1 98.06 127 PHE B O 1
ATOM 2510 N N . PHE B 1 128 ? 12.281 22.594 1.508 1 98.06 128 PHE B N 1
ATOM 2511 C CA . PHE B 1 128 ? 13.406 22 0.794 1 98.06 128 PHE B CA 1
ATOM 2512 C C . PHE B 1 128 ? 13.797 22.844 -0.411 1 98.06 128 PHE B C 1
ATOM 2514 O O . PHE B 1 128 ? 14.797 22.562 -1.078 1 98.06 128 PHE B O 1
ATOM 2521 N N . GLY B 1 129 ? 12.984 23.797 -0.728 1 97.62 129 GLY B N 1
ATOM 2522 C CA . GLY B 1 129 ? 13.281 24.672 -1.845 1 97.62 129 GLY B CA 1
ATOM 2523 C C . GLY B 1 129 ? 13.055 24.016 -3.195 1 97.62 129 GLY B C 1
ATOM 2524 O O . GLY B 1 129 ? 13.578 24.484 -4.211 1 97.62 129 GLY B O 1
ATOM 2525 N N . GLU B 1 130 ? 12.344 22.922 -3.229 1 97.94 130 GLU B N 1
ATOM 2526 C CA . GLU B 1 130 ? 12.07 22.188 -4.461 1 97.94 130 GLU B CA 1
ATOM 2527 C C . GLU B 1 130 ? 10.609 22.359 -4.887 1 97.94 130 GLU B C 1
ATOM 2529 O O . GLU B 1 130 ? 9.695 22.094 -4.109 1 97.94 130 GLU B O 1
ATOM 2534 N N . ASP B 1 131 ? 10.367 22.703 -6.09 1 96.31 131 ASP B N 1
ATOM 2535 C CA . ASP B 1 131 ? 9.016 22.891 -6.613 1 96.31 131 ASP B CA 1
ATOM 2536 C C . ASP B 1 131 ? 8.516 21.609 -7.289 1 96.31 131 ASP B C 1
ATOM 2538 O O . ASP B 1 131 ? 8.461 21.531 -8.516 1 96.31 131 ASP B O 1
ATOM 2542 N N . ARG B 1 132 ? 8.188 20.734 -6.477 1 97.75 132 ARG B N 1
ATOM 2543 C CA . ARG B 1 132 ? 7.703 19.438 -6.918 1 97.75 132 ARG B CA 1
ATOM 2544 C C . ARG B 1 132 ? 6.719 18.844 -5.914 1 97.75 132 ARG B C 1
ATOM 2546 O O . ARG B 1 132 ? 6.605 19.328 -4.789 1 97.75 132 ARG B O 1
ATOM 2553 N N . GLY B 1 133 ? 5.969 17.797 -6.301 1 97.69 133 GLY B N 1
ATOM 2554 C CA . GLY B 1 133 ? 5.102 17.062 -5.383 1 97.69 133 GLY B CA 1
ATOM 2555 C C . GLY B 1 133 ? 5.863 16.344 -4.289 1 97.69 133 GLY B C 1
ATOM 2556 O O . GLY B 1 133 ? 7.07 16.125 -4.406 1 97.69 133 GLY B O 1
ATOM 2557 N N . MET B 1 134 ? 5.184 15.992 -3.309 1 98.12 134 MET B N 1
ATOM 2558 C CA . MET B 1 134 ? 5.781 15.266 -2.191 1 98.12 134 MET B CA 1
ATOM 2559 C C . MET B 1 134 ? 5.91 13.781 -2.514 1 98.12 134 MET B C 1
ATOM 2561 O O . MET B 1 134 ? 4.965 13.164 -3.002 1 98.12 134 MET B O 1
ATOM 2565 N N . ARG B 1 135 ? 7.008 13.195 -2.246 1 98 135 ARG B N 1
ATOM 2566 C CA . ARG B 1 135 ? 7.211 11.75 -2.227 1 98 135 ARG B CA 1
ATOM 2567 C C . ARG B 1 135 ? 6.98 11.18 -0.829 1 98 135 ARG B C 1
ATOM 2569 O O . ARG B 1 135 ? 7.156 11.883 0.168 1 98 135 ARG B O 1
ATOM 2576 N N . VAL B 1 136 ? 6.617 10.016 -0.791 1 98 136 VAL B N 1
ATOM 2577 C CA . VAL B 1 136 ? 6.387 9.352 0.489 1 98 136 VAL B CA 1
ATOM 2578 C C . VAL B 1 136 ? 7.645 9.438 1.349 1 98 136 VAL B C 1
ATOM 2580 O O . VAL B 1 136 ? 7.562 9.555 2.572 1 98 136 VAL B O 1
ATOM 2583 N N . THR B 1 137 ? 8.82 9.367 0.672 1 97.75 137 THR B N 1
ATOM 2584 C CA . THR B 1 137 ? 10.086 9.352 1.396 1 97.75 137 THR B CA 1
ATOM 2585 C C . THR B 1 137 ? 10.43 10.75 1.912 1 97.75 137 THR B C 1
ATOM 2587 O O . THR B 1 137 ? 11.328 10.898 2.74 1 97.75 137 THR B O 1
ATOM 2590 N N . ASP B 1 138 ? 9.789 11.844 1.479 1 98.75 138 ASP B N 1
ATOM 2591 C CA . ASP B 1 138 ? 9.992 13.203 1.975 1 98.75 138 ASP B CA 1
ATOM 2592 C C . ASP B 1 138 ? 9.375 13.383 3.357 1 98.75 138 ASP B C 1
ATOM 2594 O O . ASP B 1 138 ? 9.773 14.273 4.113 1 98.75 138 ASP B O 1
ATOM 2598 N N . TYR B 1 139 ? 8.375 12.594 3.643 1 98.88 139 TYR B N 1
ATOM 2599 C CA . TYR B 1 139 ? 7.469 12.906 4.742 1 98.88 139 TYR B CA 1
ATOM 2600 C C . TYR B 1 139 ? 8.188 12.812 6.086 1 98.88 139 TYR B C 1
ATOM 2602 O O . TYR B 1 139 ? 8.031 13.68 6.941 1 98.88 139 TYR B O 1
ATOM 2610 N N . PRO B 1 140 ? 9 11.758 6.297 1 98.88 140 PRO B N 1
ATOM 2611 C CA . PRO B 1 140 ? 9.758 11.773 7.551 1 98.88 140 PRO B CA 1
ATOM 2612 C C . PRO B 1 140 ? 10.609 13.031 7.711 1 98.88 140 PRO B C 1
ATOM 2614 O O . PRO B 1 140 ? 10.695 13.586 8.812 1 98.88 140 PRO B O 1
ATOM 2617 N N . ASP B 1 141 ? 11.195 13.469 6.66 1 98.81 141 ASP B N 1
ATOM 2618 C CA . ASP B 1 141 ? 12.031 14.664 6.707 1 98.81 141 ASP B CA 1
ATOM 2619 C C . ASP B 1 141 ? 11.195 15.914 6.961 1 98.81 141 ASP B C 1
ATOM 2621 O O . ASP B 1 141 ? 11.641 16.844 7.641 1 98.81 141 ASP B O 1
ATOM 2625 N N . ILE B 1 142 ? 10.039 15.922 6.395 1 98.88 142 ILE B N 1
ATOM 2626 C CA . ILE B 1 142 ? 9.125 17.047 6.625 1 98.88 142 ILE B CA 1
ATOM 2627 C C . ILE B 1 142 ? 8.758 17.109 8.102 1 98.88 142 ILE B C 1
ATOM 2629 O O . ILE B 1 142 ? 8.789 18.188 8.703 1 98.88 142 ILE B O 1
ATOM 2633 N N . LEU B 1 143 ? 8.414 15.984 8.68 1 98.94 143 LEU B N 1
ATOM 2634 C CA . LEU B 1 143 ? 8.062 15.953 10.094 1 98.94 143 LEU B CA 1
ATOM 2635 C C . LEU B 1 143 ? 9.25 16.359 10.961 1 98.94 143 LEU B C 1
ATOM 2637 O O . LEU B 1 143 ? 9.078 17.062 11.953 1 98.94 143 LEU B O 1
ATOM 2641 N N . GLU B 1 144 ? 10.398 15.891 10.547 1 98.81 144 GLU B N 1
ATOM 2642 C CA . GLU B 1 144 ? 11.609 16.281 11.266 1 98.81 144 GLU B CA 1
ATOM 2643 C C . GLU B 1 144 ? 11.836 17.781 11.195 1 98.81 144 GLU B C 1
ATOM 2645 O O . GLU B 1 144 ? 12.164 18.422 12.203 1 98.81 144 GLU B O 1
ATOM 2650 N N . GLU B 1 145 ? 11.727 18.391 10 1 98.75 145 GLU B N 1
ATOM 2651 C CA . GLU B 1 145 ? 11.859 19.828 9.82 1 98.75 145 GLU B CA 1
ATOM 2652 C C . GLU B 1 145 ? 10.875 20.594 10.695 1 98.75 145 GLU B C 1
ATOM 2654 O O . GLU B 1 145 ? 11.227 21.609 11.297 1 98.75 145 GLU B O 1
ATOM 2659 N N . LEU B 1 146 ? 9.648 20.078 10.75 1 98.88 146 LEU B N 1
ATOM 2660 C CA . LEU B 1 146 ? 8.625 20.719 11.562 1 98.88 146 LEU B CA 1
ATOM 2661 C C . LEU B 1 146 ? 8.977 20.656 13.047 1 98.88 146 LEU B C 1
ATOM 2663 O O . LEU B 1 146 ? 8.742 21.609 13.789 1 98.88 146 LEU B O 1
ATOM 2667 N N . HIS B 1 147 ? 9.484 19.516 13.453 1 98.69 147 HIS B N 1
ATOM 2668 C CA . HIS B 1 147 ? 9.938 19.375 14.828 1 98.69 147 HIS B CA 1
ATOM 2669 C C . HIS B 1 147 ? 11.055 20.375 15.141 1 98.69 147 HIS B C 1
ATOM 2671 O O . HIS B 1 147 ? 11.031 21.031 16.172 1 98.69 147 HIS B O 1
ATOM 2677 N N . ASP B 1 148 ? 12.008 20.453 14.242 1 98.56 148 ASP B N 1
ATOM 2678 C CA . ASP B 1 148 ? 13.156 21.328 14.43 1 98.56 148 ASP B CA 1
ATOM 2679 C C . ASP B 1 148 ? 12.734 22.797 14.445 1 98.56 148 ASP B C 1
ATOM 2681 O O . ASP B 1 148 ? 13.328 23.625 15.141 1 98.56 148 ASP B O 1
ATOM 2685 N N . ARG B 1 149 ? 11.719 23.062 13.719 1 98.38 149 ARG B N 1
ATOM 2686 C CA . ARG B 1 149 ? 11.266 24.453 13.555 1 98.38 149 ARG B CA 1
ATOM 2687 C C . ARG B 1 149 ? 10.25 24.828 14.625 1 98.38 149 ARG B C 1
ATOM 2689 O O . ARG B 1 149 ? 9.844 25.984 14.727 1 98.38 149 ARG B O 1
ATOM 2696 N N . ASN B 1 150 ? 9.828 23.828 15.383 1 98.69 150 ASN B N 1
ATOM 2697 C CA . ASN B 1 150 ? 8.93 24.078 16.5 1 98.69 150 ASN B CA 1
ATOM 2698 C C . ASN B 1 150 ? 9.656 24.734 17.672 1 98.69 150 ASN B C 1
ATOM 2700 O O . ASN B 1 150 ? 10.539 24.125 18.281 1 98.69 150 ASN B O 1
ATOM 2704 N N . PRO B 1 151 ? 9.445 25.969 18.016 1 98.12 151 PRO B N 1
ATOM 2705 C CA . PRO B 1 151 ? 10.133 26.641 19.141 1 98.12 151 PRO B CA 1
ATOM 2706 C C . PRO B 1 151 ? 9.719 26.078 20.5 1 98.12 151 PRO B C 1
ATOM 2708 O O . PRO B 1 151 ? 10.266 26.484 21.531 1 98.12 151 PRO B O 1
ATOM 2711 N N . GLY B 1 152 ? 8.805 25.062 20.453 1 97 152 GLY B N 1
ATOM 2712 C CA . GLY B 1 152 ? 8.328 24.422 21.672 1 97 152 GLY B CA 1
ATOM 2713 C C . GLY B 1 152 ? 6.91 24.828 22.031 1 97 152 GLY B C 1
ATOM 2714 O O . GLY B 1 152 ? 6.508 25.969 21.797 1 97 152 GLY B O 1
ATOM 2715 N N . GLY B 1 153 ? 6.145 23.922 22.5 1 97.25 153 GLY B N 1
ATOM 2716 C CA . GLY B 1 153 ? 4.824 24.219 23.047 1 97.25 153 GLY B CA 1
ATOM 2717 C C . GLY B 1 153 ? 3.723 24.125 22 1 97.25 153 GLY B C 1
ATOM 2718 O O . GLY B 1 153 ? 2.564 24.438 22.297 1 97.25 153 GLY B O 1
ATOM 2719 N N . PHE B 1 154 ? 4.035 23.75 20.797 1 98.69 154 PHE B N 1
ATOM 2720 C CA . PHE B 1 154 ? 3.031 23.641 19.75 1 98.69 154 PHE B CA 1
ATOM 2721 C C . PHE B 1 154 ? 2.973 22.219 19.188 1 98.69 154 PHE B C 1
ATOM 2723 O O . PHE B 1 154 ? 4 21.547 19.078 1 98.69 154 PHE B O 1
ATOM 2730 N N . ASP B 1 155 ? 1.753 21.781 18.922 1 98.69 155 ASP B N 1
ATOM 2731 C CA . ASP B 1 155 ? 1.653 20.578 18.109 1 98.69 155 ASP B CA 1
ATOM 2732 C C . ASP B 1 155 ? 2.145 20.828 16.688 1 98.69 155 ASP B C 1
ATOM 2734 O O . ASP B 1 155 ? 2.262 21.969 16.266 1 98.69 155 ASP B O 1
ATOM 2738 N N . LEU B 1 156 ? 2.473 19.828 15.945 1 98.81 156 LEU B N 1
ATOM 2739 C CA . LEU B 1 156 ? 3.08 19.969 14.633 1 98.81 156 LEU B CA 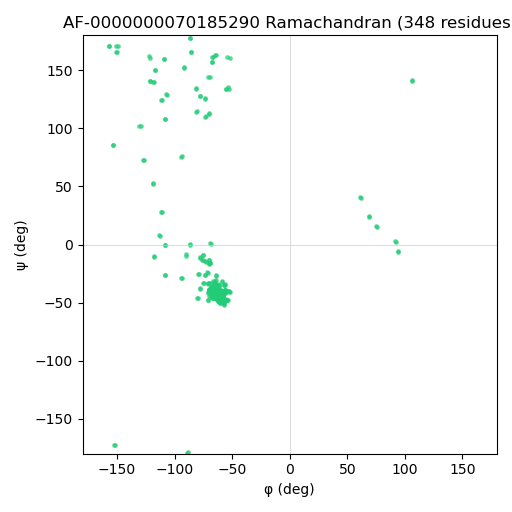1
ATOM 2740 C C . LEU B 1 156 ? 2.096 20.594 13.641 1 98.81 156 LEU B C 1
ATOM 2742 O O . LEU B 1 156 ? 2.496 21.344 12.742 1 98.81 156 LEU B O 1
ATOM 2746 N N . ARG B 1 157 ? 0.817 20.281 13.758 1 98.88 157 ARG B N 1
ATOM 2747 C CA . ARG B 1 157 ? -0.205 20.859 12.898 1 98.88 157 ARG B CA 1
ATOM 2748 C C . ARG B 1 157 ? -0.186 22.391 12.984 1 98.88 157 ARG B C 1
ATOM 2750 O O . ARG B 1 157 ? -0.288 23.078 11.969 1 98.88 157 ARG B O 1
ATOM 2757 N N . THR B 1 158 ? -0.024 22.891 14.188 1 98.75 158 THR B N 1
ATOM 2758 C CA . THR B 1 158 ? 0.033 24.344 14.391 1 98.75 158 THR B CA 1
ATOM 2759 C C . THR B 1 158 ? 1.244 24.938 13.68 1 98.75 158 THR B C 1
ATOM 2761 O O . THR B 1 158 ? 1.134 25.969 13.008 1 98.75 158 THR B O 1
ATOM 2764 N N . VAL B 1 159 ? 2.375 24.297 13.859 1 98.94 159 VAL B N 1
ATOM 2765 C CA . VAL B 1 159 ? 3.598 24.766 13.219 1 98.94 159 VAL B CA 1
ATOM 2766 C C . VAL B 1 159 ? 3.439 24.719 11.695 1 98.94 159 VAL B C 1
ATOM 2768 O O . VAL B 1 159 ? 3.785 25.672 11 1 98.94 159 VAL B O 1
ATOM 2771 N N . GLU B 1 160 ? 2.916 23.641 11.203 1 98.94 160 GLU B N 1
ATOM 2772 C CA . GLU B 1 160 ? 2.695 23.469 9.773 1 98.94 160 GLU B CA 1
ATOM 2773 C C . GLU B 1 160 ? 1.742 24.531 9.227 1 98.94 160 GLU B C 1
ATOM 2775 O O . GLU B 1 160 ? 1.986 25.109 8.164 1 98.94 160 GLU B O 1
ATOM 2780 N N . LYS B 1 161 ? 0.647 24.812 9.93 1 98.5 161 LYS B N 1
ATOM 2781 C CA . LYS B 1 161 ? -0.277 25.875 9.539 1 98.5 161 LYS B CA 1
ATOM 2782 C C . LYS B 1 161 ? 0.451 27.203 9.367 1 98.5 161 LYS B C 1
ATOM 2784 O O . LYS B 1 161 ? 0.201 27.938 8.406 1 98.5 161 LYS B O 1
ATOM 2789 N N . ALA B 1 162 ? 1.265 27.516 10.344 1 98.75 162 ALA B N 1
ATOM 2790 C CA . ALA B 1 162 ? 1.978 28.781 10.336 1 98.75 162 ALA B CA 1
ATOM 2791 C C . ALA B 1 162 ? 2.867 28.906 9.102 1 98.75 162 ALA B C 1
ATOM 2793 O O . ALA B 1 162 ? 2.811 29.906 8.383 1 98.75 162 ALA B O 1
ATOM 2794 N N . TYR B 1 163 ? 3.635 27.859 8.859 1 98.62 163 TYR B N 1
ATOM 2795 C CA . TYR B 1 163 ? 4.551 27.906 7.727 1 98.62 163 TYR B CA 1
ATOM 2796 C C . TYR B 1 163 ? 3.787 27.891 6.406 1 98.62 163 TYR B C 1
ATOM 2798 O O . TYR B 1 163 ? 4.191 28.531 5.441 1 98.62 163 TYR B O 1
ATOM 2806 N N . TYR B 1 164 ? 2.75 27.156 6.344 1 98.12 164 TYR B N 1
ATOM 2807 C CA . TYR B 1 164 ? 1.934 27.109 5.137 1 98.12 164 TYR B CA 1
ATOM 2808 C C . TYR B 1 164 ? 1.323 28.484 4.852 1 98.12 164 TYR B C 1
ATOM 2810 O O . TYR B 1 164 ? 1.316 28.938 3.705 1 98.12 164 TYR B O 1
ATOM 2818 N N . GLN B 1 165 ? 0.773 29.078 5.902 1 97.44 165 GLN B N 1
ATOM 2819 C CA . GLN B 1 165 ? 0.143 30.375 5.734 1 97.44 165 GLN B CA 1
ATOM 2820 C C . GLN B 1 165 ? 1.152 31.422 5.258 1 97.44 165 GLN B C 1
ATOM 2822 O O . GLN B 1 165 ? 0.852 32.219 4.379 1 97.44 165 GLN B O 1
ATOM 2827 N N . ARG B 1 166 ? 2.316 31.422 5.855 1 97.56 166 ARG B N 1
ATOM 2828 C CA . ARG B 1 166 ? 3.369 32.312 5.41 1 97.56 166 ARG B CA 1
ATOM 2829 C C . ARG B 1 166 ? 3.715 32.094 3.943 1 97.56 166 ARG B C 1
ATOM 2831 O O . ARG B 1 166 ? 3.832 33.031 3.164 1 97.56 166 ARG B O 1
ATOM 2838 N N . TYR B 1 167 ? 3.906 30.828 3.604 1 97.25 167 TYR B N 1
ATOM 2839 C CA . TYR B 1 167 ? 4.215 30.469 2.227 1 97.25 167 TYR B CA 1
ATOM 2840 C C . TYR B 1 167 ? 3.156 31 1.27 1 97.25 167 TYR B C 1
ATOM 2842 O O . TYR B 1 167 ? 3.484 31.562 0.221 1 97.25 167 TYR B O 1
ATOM 2850 N N . ARG B 1 168 ? 1.9 30.797 1.624 1 95.69 168 ARG B N 1
ATOM 2851 C CA . ARG B 1 168 ? 0.782 31.203 0.773 1 95.69 168 ARG B CA 1
ATOM 2852 C C . ARG B 1 168 ? 0.81 32.688 0.497 1 95.69 168 ARG B C 1
ATOM 2854 O O . ARG B 1 168 ? 0.613 33.125 -0.641 1 95.69 168 ARG B O 1
ATOM 2861 N N . ILE B 1 169 ? 0.994 33.438 1.524 1 95.5 169 ILE B N 1
ATOM 2862 C CA . ILE B 1 169 ? 0.985 34.875 1.411 1 95.5 169 ILE B CA 1
ATOM 2863 C C . ILE B 1 169 ? 2.203 35.344 0.616 1 95.5 169 ILE B C 1
ATOM 2865 O O . ILE B 1 169 ? 2.078 36.156 -0.314 1 95.5 169 ILE B O 1
ATOM 2869 N N . GLU B 1 170 ? 3.354 34.844 0.874 1 95.56 170 GLU B N 1
ATOM 2870 C CA . GLU B 1 170 ? 4.605 35.281 0.267 1 95.56 170 GLU B CA 1
ATOM 2871 C C . GLU B 1 170 ? 4.691 34.844 -1.196 1 95.56 170 GLU B C 1
ATOM 2873 O O . GLU B 1 170 ? 5.406 35.469 -1.987 1 95.56 170 GLU B O 1
ATOM 2878 N N . ASN B 1 171 ? 3.973 33.812 -1.568 1 94.94 171 ASN B N 1
ATOM 2879 C CA . ASN B 1 171 ? 4.062 33.281 -2.928 1 94.94 171 ASN B CA 1
ATOM 2880 C C . ASN B 1 171 ? 2.758 33.469 -3.693 1 94.94 171 ASN B C 1
ATOM 2882 O O . ASN B 1 171 ? 2.557 32.875 -4.754 1 94.94 171 ASN B O 1
ATOM 2886 N N . ASP B 1 172 ? 1.786 34.188 -3.191 1 92.19 172 ASP B N 1
ATOM 2887 C CA . ASP B 1 172 ? 0.536 34.594 -3.826 1 92.19 172 ASP B CA 1
ATOM 2888 C C . ASP B 1 172 ? -0.297 33.375 -4.223 1 92.19 172 ASP B C 1
ATOM 2890 O O . ASP B 1 172 ? -0.76 33.281 -5.359 1 92.19 172 ASP B O 1
ATOM 2894 N N . VAL B 1 173 ? -0.257 32.469 -3.299 1 88.25 173 VAL B N 1
ATOM 2895 C CA . VAL B 1 173 ? -1.143 31.328 -3.465 1 88.25 173 VAL B CA 1
ATOM 2896 C C . VAL B 1 173 ? -2.549 31.688 -2.988 1 88.25 173 VAL B C 1
ATOM 2898 O O . VAL B 1 173 ? -2.723 32.188 -1.883 1 88.25 173 VAL B O 1
ATOM 2901 N N . GLY B 1 174 ? -3.498 31.734 -3.889 1 76.06 174 GLY B N 1
ATOM 2902 C CA . GLY B 1 174 ? -4.859 32.125 -3.578 1 76.06 174 GLY B CA 1
ATOM 2903 C C . GLY B 1 174 ? -5.461 31.359 -2.414 1 76.06 174 GLY B C 1
ATOM 2904 O O . GLY B 1 174 ? -4.863 30.406 -1.926 1 76.06 174 GLY B O 1
ATOM 2905 N N . ASP B 1 175 ? -6.539 32.031 -1.883 1 66.88 175 ASP B N 1
ATOM 2906 C CA . ASP B 1 175 ? -7.277 31.391 -0.802 1 66.88 175 ASP B CA 1
ATOM 2907 C C . ASP B 1 175 ? -8.07 30.203 -1.318 1 66.88 175 ASP B C 1
ATOM 2909 O O . ASP B 1 175 ? -8.32 30.078 -2.52 1 66.88 175 ASP B O 1
ATOM 2913 N N . TRP B 1 176 ? -8.102 29.125 -0.318 1 60.56 176 TRP B N 1
ATOM 2914 C CA . TRP B 1 176 ? -8.906 27.984 -0.713 1 60.56 176 TRP B CA 1
ATOM 2915 C C . TRP B 1 176 ? -10.383 28.234 -0.45 1 60.56 176 TRP B C 1
ATOM 2917 O O . TRP B 1 176 ? -10.734 29.078 0.374 1 60.56 176 TRP B O 1
#

InterPro domains:
  IPR011257 DNA glycosylase [SSF48150] (32-124)

Foldseek 3Di:
DAPVLLVVLLVVLVVQPDPVLVVLLVVLLVVCLVLLFAFLVNLLNLLCSVCVVPVVLSVVLNVQLVVDHRVVRRVLSSVLSVDDDQLVSQVSNPVRGSAHNQSSQSNVCSNPQQQGEGDFQLLCCLQVVDRDTDDSVCRVVSSVSLVVVPNDDDRSHSSRSSSSSVSCVVVVPDRD/DAPVLLVVLLVVLVVLPDPVLVVLLVVLLVVCLVVLFAFLVNLLNLLCSVCVVPVVLSVVLNVQLVVDHRVVRRVLSSVLSVDDDQLVSQVSNPVRGSAHNQSSQSNVCSNPQQQGEGDFQLLCCLQVVDRDTDDSVCRVVSSVSLVVVPNDDDRSHSSRSSSSSVSCVVVVPDRD

pLDDT: mean 97.58, std 4.21, range [60.56, 99.0]

Solvent-accessible surface area (backbone atoms only — not comparable to full-atom values): 18032 Å² total; per-residue (Å²): 108,52,62,67,53,39,50,51,31,29,50,56,36,57,72,66,50,52,67,68,50,50,50,49,48,55,50,45,24,56,49,25,58,71,64,55,34,43,48,47,72,58,48,43,50,50,44,47,56,75,29,59,80,37,60,71,60,30,52,52,25,43,54,37,42,63,73,50,57,49,68,39,40,27,29,32,37,29,30,28,68,71,54,94,42,65,37,54,28,32,48,32,39,36,40,42,53,58,35,47,58,42,54,31,25,43,55,46,18,34,47,35,34,64,80,25,36,73,48,34,39,66,50,37,26,72,75,68,70,40,92,43,75,59,51,53,80,48,45,51,55,49,50,49,52,46,55,71,53,45,72,63,96,65,41,33,35,52,49,44,41,12,54,48,37,49,48,28,64,76,66,70,48,76,86,117,108,52,62,67,51,37,51,52,29,30,50,58,38,56,72,69,51,52,68,71,51,51,50,50,49,55,50,45,24,56,49,24,58,69,67,55,33,45,47,45,71,58,48,43,50,50,43,47,58,75,29,59,80,36,60,72,60,29,52,54,25,44,55,37,41,64,75,51,58,49,66,38,41,26,29,33,37,29,29,27,69,70,54,94,44,63,36,54,29,33,49,33,39,38,40,40,54,56,34,47,60,43,55,31,26,42,54,46,18,35,47,37,33,63,77,25,38,73,47,34,39,67,50,36,26,72,76,67,70,40,93,45,74,58,50,52,80,47,47,50,54,50,50,48,51,47,56,71,54,44,73,65,96,64,41,33,36,51,49,44,40,13,54,49,37,48,48,28,65,78,65,70,48,75,86,117

Radius of gyration: 23.58 Å; Cα contacts (8 Å, |Δi|>4): 505; chains: 2; bounding box: 38×69×48 Å

Nearest PDB structures (foldseek):
  7pz1-assembly2_BBB  TM=4.784E-01  e=2.184E-01  Mus musculus
  8cey-assembly1_A  TM=4.408E-01  e=4.139E-01  Mus musculus
  1wei-assembly1_A  TM=4.131E-01  e=8.655E-01  Escherichia coli
  1weg-assembly1_A  TM=4.280E-01  e=2.097E+00  Escherichia coli
  7pz1-assembly2_BBB  TM=4.785E-01  e=2.164E-01  Mus musculus

Organism: NCBI:txid2841257

Secondary structure (DSSP, 8-state):
--HHHHHHHHHHHHHHS-HHHHHHHHHHHHHHHHHSS--HHHHHHHHHHHTTT-HHHHHHHHHHHTTS-HHHHHHHHHHHHH---HHHHHHHHTTSTT--HHHHHHHHHHH-TTT----SHHHHHHHH---SPPPGGGHHHHHHHHHHH--SS--HHHHHHHHHHHHHHHTT----/--HHHHHHHHHHHHHHS-HHHHHHHHHHHHHHHHHSS--HHHHHHHHHHHTTT-HHHHHHHHHHHTTS-HHHHHHHHHHHHH---HHHHHHHHTTSTT--HHHHHHHHHHH-TTT----SHHHHHHHH---SPPPGGGHHHHHHHHHHH--SS--HHHHHHHHHHHHHHHTT----

Sequence (352 aa):
MDADEIRDWRDRYDEVYDDELQAIEARLHEDLTDQQYITRDQLEDVVRWKLNGMPGRRERNIKQVQTVPDEFVRLVSEAAFLVDDPALQLKTLKSIPGIGGATATVILMFYDPETYAIGDRYIVHEFFGEDRGMRVTDYPDILEELHDRNPGGFDLRTVEKAYYQRYRIENDVGDWMDADEIRDWRDRYDEVYDDELQAIEARLHEDLTDQQYITRDQLEDVVRWKLNGMPGRRERNIKQVQTVPDEFVRLVSEAAFLVDDPALQLKTLKSIPGIGGATATVILMFYDPETYAIGDRYIVHEFFGEDRGMRVTDYPDILEELHDRNPGGFDLRTVEKAYYQRYRIENDVGDW